Protein AF-A0A8X6VBF6-F1 (afdb_monomer)

Secondary structure (DSSP, 8-state):
--HHHHHHHHHHHHHHS-GGGHHHHHHHHTT-TTEEEETTEEEEEEEETTEEEEEEEPPGGGHHHHHHHHHHSGGGTT-HHHHHHHHHHTTEE-TTHHHHHHHHHHH-HHHHHHS----------PPPPPPSSTTSSEEEEEE---SSPPTTS---EEEEEE---S---SPPPPS--HHHHHHHHHHHHHH---------PPPP----------

Radius of gyration: 39.14 Å; Cα contacts (8 Å, |Δi|>4): 185; chains: 1; bounding box: 89×62×85 Å

Structure (mmCIF, N/CA/C/O backbone):
data_AF-A0A8X6VBF6-F1
#
_entry.id   AF-A0A8X6VBF6-F1
#
loop_
_atom_site.group_PDB
_atom_site.id
_atom_site.type_symbol
_atom_site.label_atom_id
_atom_site.label_alt_id
_atom_site.label_comp_id
_atom_site.label_asym_id
_atom_site.label_entity_id
_atom_site.label_seq_id
_atom_site.pdbx_PDB_ins_code
_atom_site.Cartn_x
_atom_site.Cartn_y
_atom_site.Cartn_z
_atom_site.occupancy
_atom_site.B_iso_or_equiv
_atom_site.auth_seq_id
_atom_site.auth_comp_id
_atom_site.auth_asym_id
_atom_site.auth_atom_id
_atom_site.pdbx_PDB_model_num
ATOM 1 N N . MET A 1 1 ? -24.637 -24.391 3.099 1.00 41.41 1 MET A N 1
ATOM 2 C CA . MET A 1 1 ? -24.749 -23.158 3.903 1.00 41.41 1 MET A CA 1
ATOM 3 C C . MET A 1 1 ? -23.963 -23.360 5.207 1.00 41.41 1 MET A C 1
ATOM 5 O O . MET A 1 1 ? -23.607 -24.497 5.468 1.00 41.41 1 MET A O 1
ATOM 9 N N . ASP A 1 2 ? -23.599 -22.294 5.930 1.00 45.03 2 ASP A N 1
ATOM 10 C CA . ASP A 1 2 ? -23.001 -22.295 7.297 1.00 45.03 2 ASP A CA 1
ATOM 11 C C . ASP A 1 2 ? -21.474 -22.232 7.495 1.00 45.03 2 ASP A C 1
ATOM 13 O O . ASP A 1 2 ? -21.005 -22.258 8.629 1.00 45.03 2 ASP A O 1
ATOM 17 N N . LYS A 1 3 ? -20.661 -22.001 6.455 1.00 43.53 3 LYS A N 1
ATOM 18 C CA . LYS A 1 3 ? -19.240 -21.633 6.684 1.00 43.53 3 LYS A CA 1
ATOM 19 C C . LYS A 1 3 ? -19.040 -20.168 7.100 1.00 43.53 3 LYS A C 1
ATOM 21 O O . LYS A 1 3 ? -18.006 -19.843 7.664 1.00 43.53 3 LYS A O 1
ATOM 26 N N . GLY A 1 4 ? -20.007 -19.289 6.826 1.00 44.34 4 GLY A N 1
ATOM 27 C CA . GLY A 1 4 ? -19.897 -17.852 7.118 1.00 44.34 4 GLY A CA 1
ATOM 28 C C . GLY A 1 4 ? -20.127 -17.485 8.588 1.00 44.34 4 GLY A C 1
ATOM 29 O O . GLY A 1 4 ? -19.503 -16.553 9.079 1.00 44.34 4 GLY A O 1
ATOM 30 N N . ILE A 1 5 ? -20.971 -18.241 9.300 1.00 46.91 5 ILE A N 1
ATOM 31 C CA . ILE A 1 5 ? -21.364 -17.937 10.687 1.00 46.91 5 ILE A CA 1
ATOM 32 C C . ILE A 1 5 ? -20.259 -18.361 11.671 1.00 46.91 5 ILE A C 1
ATOM 34 O O . ILE A 1 5 ? -19.875 -17.575 12.528 1.00 46.91 5 ILE A O 1
ATOM 38 N N . MET A 1 6 ? -19.628 -19.527 11.470 1.00 39.72 6 MET A N 1
ATOM 39 C CA . MET A 1 6 ? -18.527 -19.986 12.339 1.00 39.72 6 MET A CA 1
ATOM 40 C C . MET A 1 6 ? -17.245 -19.139 12.234 1.00 39.72 6 MET A C 1
ATOM 42 O O . MET A 1 6 ? -16.430 -19.128 13.154 1.00 39.72 6 MET A O 1
ATOM 46 N N . VAL A 1 7 ? -17.049 -18.412 11.128 1.00 57.38 7 VAL A N 1
ATOM 47 C CA . VAL A 1 7 ? -15.897 -17.506 10.957 1.00 57.38 7 VAL A CA 1
ATOM 48 C C . VAL A 1 7 ? -16.108 -16.198 11.728 1.00 57.38 7 VAL A C 1
ATOM 50 O O . VAL A 1 7 ? -15.153 -15.659 12.288 1.00 57.38 7 VAL A O 1
ATOM 53 N N . ALA A 1 8 ? -17.349 -15.715 11.810 1.00 60.16 8 ALA A N 1
ATOM 54 C CA . ALA A 1 8 ? -17.699 -14.459 12.470 1.00 60.16 8 ALA A CA 1
ATOM 55 C C . ALA A 1 8 ? -17.458 -14.508 13.992 1.00 60.16 8 ALA A C 1
ATOM 57 O O . ALA A 1 8 ? -16.860 -13.577 14.544 1.00 60.16 8 ALA A O 1
ATOM 58 N N . ASP A 1 9 ? -17.827 -15.619 14.639 1.00 65.12 9 ASP A N 1
ATOM 59 C CA . ASP A 1 9 ? -17.598 -15.833 16.075 1.00 65.12 9 ASP A CA 1
ATOM 60 C C . ASP A 1 9 ? -16.101 -15.967 16.397 1.00 65.12 9 ASP A C 1
ATOM 62 O O . ASP A 1 9 ? -15.617 -15.408 17.382 1.00 65.12 9 ASP A O 1
ATOM 66 N N . SER A 1 10 ? -15.333 -16.621 15.515 1.00 81.56 10 SER A N 1
ATOM 67 C CA . SER A 1 10 ? -13.881 -16.774 15.691 1.00 81.56 10 SER A CA 1
ATOM 68 C C . SER A 1 10 ? -13.131 -15.436 15.662 1.00 81.56 10 SER A C 1
ATOM 70 O O . SER A 1 10 ? -12.227 -15.207 16.466 1.00 81.56 10 SER A O 1
ATOM 72 N N . PHE A 1 11 ? -13.537 -14.512 14.784 1.00 88.19 11 PHE A N 1
ATOM 73 C CA . PHE A 1 11 ? -12.865 -13.222 14.635 1.00 88.19 11 PHE A CA 1
ATOM 74 C C . PHE A 1 11 ? -13.063 -12.319 15.853 1.00 88.19 11 PHE A C 1
ATOM 76 O O . PHE A 1 11 ? -12.132 -11.627 16.267 1.00 88.19 11 PHE A O 1
ATOM 83 N N . ARG A 1 12 ? -14.260 -12.338 16.449 1.00 88.00 12 ARG A N 1
ATOM 84 C CA . ARG A 1 12 ? -14.546 -11.557 17.654 1.00 88.00 12 ARG A CA 1
ATOM 85 C C . ARG A 1 12 ? -13.610 -11.955 18.792 1.00 88.00 12 ARG A C 1
ATOM 87 O O . ARG A 1 12 ? -12.949 -11.092 19.367 1.00 88.00 12 ARG A O 1
ATOM 94 N N . SER A 1 13 ? -13.485 -13.255 19.058 1.00 87.62 13 SER A N 1
ATOM 95 C CA . SER A 1 13 ? -12.564 -13.759 20.080 1.00 87.62 13 SER A CA 1
ATOM 96 C C . SER A 1 13 ? -11.111 -13.384 19.777 1.00 87.62 13 SER A C 1
ATOM 98 O O . SER A 1 13 ? -10.382 -12.963 20.670 1.00 87.62 13 SER A O 1
ATOM 100 N N . GLU A 1 14 ? -10.680 -13.451 18.515 1.00 90.88 14 GLU A N 1
ATOM 101 C CA . GLU A 1 14 ? -9.336 -13.012 18.115 1.00 90.88 14 GLU A CA 1
ATOM 102 C C . GLU A 1 14 ? -9.095 -11.512 18.354 1.00 90.88 14 GLU A C 1
ATOM 104 O O . GLU A 1 14 ? -7.983 -11.108 18.707 1.00 90.88 14 GLU A O 1
ATOM 109 N N . GLN A 1 15 ? -10.124 -10.680 18.171 1.00 91.25 15 GLN A N 1
ATOM 110 C CA . GLN A 1 15 ? -10.065 -9.239 18.403 1.00 91.25 15 GLN A CA 1
ATOM 111 C C . GLN A 1 15 ? -10.019 -8.901 19.901 1.00 91.25 15 GLN A C 1
ATOM 113 O O . GLN A 1 15 ? -9.279 -8.000 20.300 1.00 91.25 15 GLN A O 1
ATOM 118 N N . GLU A 1 16 ? -10.770 -9.628 20.731 1.00 87.38 16 GLU A N 1
ATOM 119 C CA . GLU A 1 16 ? -10.800 -9.470 22.192 1.00 87.38 16 GLU A CA 1
ATOM 120 C C . GLU A 1 16 ? -9.520 -10.001 22.862 1.00 87.38 16 GLU A C 1
ATOM 122 O O . GLU A 1 16 ? -8.980 -9.362 23.765 1.00 87.38 16 GLU A O 1
ATOM 127 N N . CYS A 1 17 ? -8.973 -11.127 22.390 1.00 86.44 17 CYS A N 1
ATOM 128 C CA . CYS A 1 17 ? -7.732 -11.706 22.917 1.00 86.44 17 CYS A CA 1
ATOM 129 C C . CYS A 1 17 ? -6.464 -10.954 22.472 1.00 86.44 17 CYS A C 1
ATOM 131 O O . CYS A 1 17 ? -5.369 -11.228 22.971 1.00 86.44 17 CYS A O 1
ATOM 133 N N . CYS A 1 18 ? -6.568 -10.017 21.526 1.00 89.75 18 CYS A N 1
ATOM 134 C CA . CYS A 1 18 ? -5.414 -9.273 21.042 1.00 89.75 18 CYS A CA 1
ATOM 135 C C . CYS A 1 18 ? -4.961 -8.227 22.074 1.00 89.75 18 CYS A C 1
ATOM 137 O O . CYS A 1 18 ? -5.598 -7.189 22.249 1.00 89.75 18 CYS A O 1
ATOM 139 N N . ALA A 1 19 ? -3.803 -8.458 22.702 1.00 89.12 19 ALA A N 1
ATOM 140 C CA . ALA A 1 19 ? -3.241 -7.554 23.710 1.00 89.12 19 ALA A CA 1
ATOM 141 C C . ALA A 1 19 ? -3.051 -6.107 23.205 1.00 89.12 19 ALA A C 1
ATOM 143 O O . ALA A 1 19 ? -3.279 -5.163 23.958 1.00 89.12 19 ALA A O 1
ATOM 144 N N . GLU A 1 20 ? -2.697 -5.922 21.924 1.00 87.38 20 GLU A N 1
ATOM 145 C CA . GLU A 1 20 ? -2.538 -4.594 21.299 1.00 87.38 20 GLU A CA 1
ATOM 146 C C . GLU A 1 20 ? -3.864 -3.810 21.247 1.00 87.38 20 GLU A C 1
ATOM 148 O O . GLU A 1 20 ? -3.859 -2.582 21.257 1.00 87.38 20 GLU A O 1
ATOM 153 N N . LEU A 1 21 ? -5.010 -4.500 21.226 1.00 90.50 21 LEU A N 1
ATOM 154 C CA . LEU A 1 21 ? -6.332 -3.880 21.118 1.00 90.50 21 LEU A CA 1
ATOM 155 C C . LEU A 1 21 ? -7.007 -3.649 22.474 1.00 90.50 21 LEU A C 1
ATOM 157 O O . LEU A 1 21 ? -8.023 -2.960 22.526 1.00 90.50 21 LEU A O 1
ATOM 161 N N . ALA A 1 22 ? -6.449 -4.154 23.578 1.00 89.75 22 ALA A N 1
ATOM 162 C CA . ALA A 1 22 ? -7.061 -4.048 24.905 1.00 89.75 22 ALA A CA 1
ATOM 163 C C . ALA A 1 22 ? -7.319 -2.589 25.334 1.00 89.75 22 ALA A C 1
ATOM 165 O O . ALA A 1 22 ? -8.355 -2.277 25.921 1.00 89.75 22 ALA A O 1
ATOM 166 N N . LEU A 1 23 ? -6.396 -1.677 25.011 1.00 90.69 23 LEU A N 1
ATOM 167 C CA . LEU A 1 23 ? -6.557 -0.238 25.250 1.00 90.69 23 LEU A CA 1
ATOM 168 C C . LEU A 1 23 ? -7.659 0.361 24.360 1.00 90.69 23 LEU A C 1
ATOM 170 O O . LEU A 1 23 ? -8.474 1.158 24.818 1.00 90.69 23 LEU A O 1
ATOM 174 N N . VAL A 1 24 ? -7.706 -0.059 23.097 1.00 92.12 24 VAL A N 1
ATOM 175 C CA . VAL A 1 24 ? -8.660 0.442 22.101 1.00 92.12 24 VAL A CA 1
ATOM 176 C C . VAL A 1 24 ? -10.091 0.028 22.457 1.00 92.12 24 VAL A C 1
ATOM 178 O O . VAL A 1 24 ? -11.010 0.837 22.355 1.00 92.12 24 VAL A O 1
ATOM 181 N N . TRP A 1 25 ? -10.269 -1.188 22.977 1.00 92.19 25 TRP A N 1
ATOM 182 C CA . TRP A 1 25 ? -11.536 -1.659 23.537 1.00 92.19 25 TRP A CA 1
ATOM 183 C C . TRP A 1 25 ? -12.014 -0.812 24.722 1.00 92.19 25 TRP A C 1
ATOM 185 O O . TRP A 1 25 ? -13.202 -0.507 24.814 1.00 92.19 25 TRP A O 1
ATOM 195 N N . LYS A 1 26 ? -11.109 -0.382 25.614 1.00 91.50 26 LYS A N 1
ATOM 196 C CA . LYS A 1 26 ? -11.464 0.544 26.706 1.00 91.50 26 LYS A CA 1
ATOM 197 C C . LYS A 1 26 ? -11.930 1.892 26.159 1.00 91.50 26 LYS A C 1
ATOM 199 O O . LYS A 1 26 ? -12.965 2.393 26.583 1.00 91.50 26 LYS A O 1
ATOM 204 N N . TYR A 1 27 ? -11.216 2.444 25.178 1.00 91.56 27 TYR A N 1
ATOM 205 C CA . TYR A 1 27 ? -11.593 3.708 24.542 1.00 91.56 27 TYR A CA 1
ATOM 206 C C . TYR A 1 27 ? -12.951 3.648 23.846 1.00 91.56 27 TYR A C 1
ATOM 208 O O . TYR A 1 27 ? -13.738 4.581 23.996 1.00 91.56 27 TYR A O 1
ATOM 216 N N . ALA A 1 28 ? -13.259 2.543 23.164 1.00 92.25 28 ALA A N 1
ATOM 217 C CA . ALA A 1 28 ? -14.569 2.336 22.557 1.00 92.25 28 ALA A CA 1
ATOM 218 C C . ALA A 1 28 ? -15.700 2.321 23.602 1.00 92.25 28 ALA A C 1
ATOM 220 O O . ALA A 1 28 ? -16.721 2.974 23.394 1.00 92.25 28 ALA A O 1
ATOM 221 N N . LYS A 1 29 ? -15.499 1.652 24.749 1.00 90.12 29 LYS A N 1
ATOM 222 C CA . LYS A 1 29 ? -16.484 1.597 25.849 1.00 90.12 29 LYS A CA 1
ATOM 223 C C . LYS A 1 29 ? -16.669 2.934 26.564 1.00 90.12 29 LYS A C 1
ATOM 225 O O . LYS A 1 29 ? -17.778 3.274 26.956 1.00 90.12 29 LYS A O 1
ATOM 230 N N . GLU A 1 30 ? -15.594 3.700 26.724 1.00 90.56 30 GLU A N 1
ATOM 231 C CA . GLU A 1 30 ? -15.627 5.036 27.332 1.00 90.56 30 GLU A CA 1
ATOM 232 C C . GLU A 1 30 ? -16.118 6.131 26.367 1.00 90.56 30 GLU A C 1
ATOM 234 O O . GLU A 1 30 ? -16.232 7.290 26.766 1.00 90.56 30 GLU A O 1
ATOM 239 N N . GLY A 1 31 ? -16.366 5.801 25.093 1.00 86.56 31 GLY A N 1
ATOM 240 C CA . GLY A 1 31 ? -16.735 6.775 24.062 1.00 86.56 31 GLY A CA 1
ATOM 241 C C . GLY A 1 31 ? -15.629 7.790 23.751 1.00 86.56 31 GLY A C 1
ATOM 242 O O . GLY A 1 31 ? -15.913 8.891 23.279 1.00 86.56 31 GLY A O 1
ATOM 243 N N . LYS A 1 32 ? -14.364 7.450 24.032 1.00 83.50 32 LYS A N 1
ATOM 244 C CA . LYS A 1 32 ? -13.209 8.329 23.819 1.00 83.50 32 LYS A CA 1
ATOM 245 C C . LYS A 1 32 ? -12.526 8.039 22.488 1.00 83.50 32 LYS A C 1
ATOM 247 O O . LYS A 1 32 ? -12.256 6.898 22.122 1.00 83.50 32 LYS A O 1
ATOM 252 N N . GLY A 1 33 ? -12.156 9.111 21.794 1.00 85.88 33 GLY A N 1
ATOM 253 C CA . GLY A 1 33 ? -11.467 9.033 20.512 1.00 85.88 33 GLY A CA 1
ATOM 254 C C . GLY A 1 33 ? -12.382 8.575 19.377 1.00 85.88 33 GLY A C 1
ATOM 255 O O . GLY A 1 33 ? -13.596 8.755 19.409 1.00 85.88 33 GLY A O 1
ATOM 256 N N . ASN A 1 34 ? -11.777 7.994 18.345 1.00 92.19 34 ASN A N 1
ATOM 257 C CA . ASN A 1 34 ? -12.484 7.632 17.120 1.00 92.19 34 ASN A CA 1
ATOM 258 C C . ASN A 1 34 ? -12.897 6.153 17.085 1.00 92.19 34 ASN A C 1
ATOM 260 O O . ASN A 1 34 ? -13.156 5.638 16.005 1.00 92.19 34 ASN A O 1
ATOM 264 N N . TYR A 1 35 ? -12.935 5.448 18.214 1.00 93.94 35 TYR A N 1
ATOM 265 C CA . TYR A 1 35 ? -13.253 4.018 18.255 1.00 93.94 35 TYR A CA 1
ATOM 266 C C . TYR A 1 35 ? -14.661 3.779 18.788 1.00 93.94 35 TYR A C 1
ATOM 268 O O . TYR A 1 35 ? -15.150 4.540 19.618 1.00 93.94 35 TYR A O 1
ATOM 276 N N . TYR A 1 36 ? -15.329 2.750 18.280 1.00 94.06 36 TYR A N 1
ATOM 277 C CA . TYR A 1 36 ? -16.681 2.384 18.690 1.00 94.06 36 TYR A CA 1
ATOM 278 C C . TYR A 1 36 ? -16.947 0.903 18.417 1.00 94.06 36 TYR A C 1
ATOM 280 O O . TYR A 1 36 ? -16.292 0.295 17.571 1.00 94.06 36 TYR A O 1
ATOM 288 N N . GLU A 1 37 ? -17.890 0.329 19.156 1.00 93.38 37 GLU A N 1
ATOM 289 C CA . GLU A 1 37 ? -18.315 -1.063 19.012 1.00 93.38 37 GLU A CA 1
ATOM 290 C C . GLU A 1 37 ? -19.606 -1.132 18.186 1.00 93.38 37 GLU A C 1
ATOM 292 O O . GLU A 1 37 ? -20.527 -0.345 18.410 1.00 93.38 37 GLU A O 1
ATOM 297 N N . VAL A 1 38 ? -19.663 -2.057 17.227 1.00 92.19 38 VAL A N 1
ATOM 298 C CA . VAL A 1 38 ? -20.868 -2.387 16.450 1.00 92.19 38 VAL A CA 1
ATOM 299 C C . VAL A 1 38 ? -20.971 -3.901 16.367 1.00 92.19 38 VAL A C 1
ATOM 301 O O . VAL A 1 38 ? -20.014 -4.548 15.950 1.00 92.19 38 VAL A O 1
ATOM 304 N N . ASP A 1 39 ? -22.108 -4.459 16.784 1.00 88.69 39 ASP A N 1
ATOM 305 C CA . ASP A 1 39 ? -22.397 -5.900 16.740 1.00 88.69 39 ASP A CA 1
ATOM 306 C C . ASP A 1 39 ? -21.306 -6.786 17.379 1.00 88.69 39 ASP A C 1
ATOM 308 O O . ASP A 1 39 ? -21.045 -7.902 16.937 1.00 88.69 39 ASP A O 1
ATOM 312 N N . GLY A 1 40 ? -20.643 -6.289 18.431 1.00 88.62 40 GLY A N 1
ATOM 313 C CA . GLY A 1 40 ? -19.555 -7.001 19.111 1.00 88.62 40 GLY A CA 1
ATOM 314 C C . GLY A 1 40 ? -18.187 -6.894 18.431 1.00 88.62 40 GLY A C 1
ATOM 315 O O . GLY A 1 40 ? -17.253 -7.571 18.853 1.00 88.62 40 GLY A O 1
ATOM 316 N N . TYR A 1 41 ? -18.043 -6.051 17.406 1.00 92.00 41 TYR A N 1
ATOM 317 C CA . TYR A 1 41 ? -16.784 -5.797 16.710 1.00 92.00 41 TYR A CA 1
ATOM 318 C C . TYR A 1 41 ? -16.296 -4.369 16.930 1.00 92.00 41 TYR A C 1
ATOM 320 O O . TYR A 1 41 ? -17.068 -3.409 16.950 1.00 92.00 41 TYR A O 1
ATOM 328 N N . LEU A 1 42 ? -14.979 -4.216 17.035 1.00 94.12 42 LEU A N 1
ATOM 329 C CA . LEU A 1 42 ? -14.338 -2.919 17.205 1.00 94.12 42 LEU A CA 1
ATOM 330 C C . LEU A 1 42 ? -14.085 -2.237 15.852 1.00 94.12 42 LEU A C 1
ATOM 332 O O . LEU A 1 42 ? -13.372 -2.759 14.987 1.00 94.12 42 LEU A O 1
ATOM 336 N N . PHE A 1 43 ? -14.615 -1.023 15.712 1.00 94.94 43 PHE A N 1
ATOM 337 C CA . PHE A 1 43 ? -14.463 -0.151 14.553 1.00 94.94 43 PHE A CA 1
ATOM 338 C C . PHE A 1 43 ? -13.742 1.152 14.905 1.00 94.94 43 PHE A C 1
ATOM 340 O O . PHE A 1 43 ? -13.759 1.630 16.041 1.00 94.94 43 PHE A O 1
ATOM 347 N N . ARG A 1 44 ? -13.129 1.760 13.888 1.00 94.62 44 ARG A N 1
ATOM 348 C CA . ARG A 1 44 ? -12.545 3.100 13.913 1.00 94.62 44 ARG A CA 1
ATOM 349 C C . ARG A 1 44 ? -13.269 4.000 12.919 1.00 94.62 44 ARG A C 1
ATOM 351 O O . ARG A 1 44 ? -13.418 3.657 11.752 1.00 94.62 44 ARG A O 1
ATOM 358 N N . ARG A 1 45 ? -13.667 5.182 13.371 1.00 93.81 45 ARG A N 1
ATOM 359 C CA . ARG A 1 45 ? -14.202 6.269 12.555 1.00 93.81 45 ARG A CA 1
ATOM 360 C C . ARG A 1 45 ? -13.033 7.007 11.914 1.00 93.81 45 ARG A C 1
ATOM 362 O O . ARG A 1 45 ? -12.136 7.493 12.605 1.00 93.81 45 ARG A O 1
ATOM 369 N N . ASP A 1 46 ? -13.049 7.106 10.596 1.00 92.88 46 ASP A N 1
ATOM 370 C CA . ASP A 1 46 ? -12.100 7.918 9.841 1.00 92.88 46 ASP A CA 1
ATOM 371 C C . ASP A 1 46 ? -12.854 8.783 8.830 1.00 92.88 46 ASP A C 1
ATOM 373 O O . ASP A 1 46 ? -14.021 8.529 8.526 1.00 92.88 46 ASP A O 1
ATOM 377 N N . LYS A 1 47 ? -12.205 9.830 8.324 1.00 90.56 47 LYS A N 1
ATOM 378 C CA . LYS A 1 47 ? -12.761 10.666 7.256 1.00 90.56 47 LYS A CA 1
ATOM 379 C C . LYS A 1 47 ? -11.894 10.509 6.022 1.00 90.56 47 LYS A C 1
ATOM 381 O O . LYS A 1 47 ? -10.740 10.937 6.017 1.00 90.56 47 LYS A O 1
ATOM 386 N N . ILE A 1 48 ? -12.448 9.900 4.979 1.00 86.12 48 ILE A N 1
ATOM 387 C CA . ILE A 1 48 ? -11.797 9.850 3.671 1.00 86.12 48 ILE A CA 1
ATOM 388 C C . ILE A 1 48 ? -12.513 10.844 2.770 1.00 86.12 48 ILE A C 1
ATOM 390 O O . ILE A 1 48 ? -13.692 10.692 2.465 1.00 86.12 48 ILE A O 1
ATOM 394 N N . LEU A 1 49 ? -11.770 11.873 2.354 1.00 83.38 49 LEU A N 1
ATOM 395 C CA . LEU A 1 49 ? -12.276 13.017 1.596 1.00 83.38 49 LEU A CA 1
ATOM 396 C C . LEU A 1 49 ? -13.353 13.785 2.382 1.00 83.38 49 LEU A C 1
ATOM 398 O O . LEU A 1 49 ? -13.014 14.685 3.147 1.00 83.38 49 LEU A O 1
ATOM 402 N N . VAL A 1 50 ? -14.623 13.417 2.213 1.00 83.94 50 VAL A N 1
ATOM 403 C CA . VAL A 1 50 ? -15.797 14.093 2.795 1.00 83.94 50 VAL A CA 1
ATOM 404 C C . VAL A 1 50 ? -16.691 13.113 3.564 1.00 83.94 50 VAL A C 1
ATOM 406 O O . VAL A 1 50 ? -17.470 13.524 4.421 1.00 83.94 50 VAL A O 1
ATOM 409 N N . GLU A 1 51 ? -16.539 11.811 3.327 1.00 86.75 51 GLU A N 1
ATOM 410 C CA . GLU A 1 51 ? -17.377 10.784 3.932 1.00 86.75 51 GLU A CA 1
ATOM 411 C C . GLU A 1 51 ? -16.744 10.256 5.220 1.00 86.75 51 GLU A C 1
ATOM 413 O O . GLU A 1 51 ? -15.547 9.948 5.291 1.00 86.75 51 GLU A O 1
ATOM 418 N N . SER A 1 52 ? -17.563 10.152 6.266 1.00 88.69 52 SER A N 1
ATOM 419 C CA . SER A 1 52 ? -17.203 9.409 7.466 1.00 88.69 52 SER A CA 1
ATOM 420 C C . SER A 1 52 ? -17.341 7.921 7.183 1.00 88.69 52 SER A C 1
ATOM 422 O O . SER A 1 52 ? -18.446 7.445 6.923 1.00 88.69 52 SER A O 1
ATOM 424 N N . ILE A 1 53 ? -16.236 7.193 7.280 1.00 92.12 53 ILE A N 1
ATOM 425 C CA . ILE A 1 53 ? -16.211 5.748 7.082 1.00 92.12 53 ILE A CA 1
ATOM 426 C C . ILE A 1 53 ? -15.920 5.021 8.395 1.00 92.12 53 ILE A C 1
ATOM 428 O O . ILE A 1 53 ? -15.182 5.512 9.256 1.00 92.12 53 ILE A O 1
ATOM 432 N N . GLY A 1 54 ? -16.506 3.833 8.531 1.00 93.00 54 GLY A N 1
ATOM 433 C CA . GLY A 1 54 ? -16.200 2.885 9.595 1.00 93.00 54 GLY A CA 1
ATOM 434 C C . GLY A 1 54 ? -15.194 1.849 9.112 1.00 93.00 54 GLY A C 1
ATOM 435 O O . GLY A 1 54 ? -15.489 1.076 8.207 1.00 93.00 54 GLY A O 1
ATOM 436 N N . GLN A 1 55 ? -14.012 1.822 9.718 1.00 94.94 55 GLN A N 1
ATOM 437 C CA . GLN A 1 55 ? -12.964 0.844 9.436 1.00 94.94 55 GLN A CA 1
ATOM 438 C C . GLN A 1 55 ? -12.966 -0.237 10.515 1.00 94.94 55 GLN A C 1
ATOM 440 O O . GLN A 1 55 ? -12.819 0.078 11.696 1.00 94.94 55 GLN A O 1
ATOM 445 N N . LEU A 1 56 ? -13.075 -1.507 10.132 1.00 95.12 56 LEU A N 1
ATOM 446 C CA . LEU A 1 56 ? -12.953 -2.621 11.068 1.00 95.12 56 LEU A CA 1
ATOM 447 C C . LEU A 1 56 ? -11.503 -2.740 11.557 1.00 95.12 56 LEU A C 1
ATOM 449 O O . LEU A 1 56 ? -10.562 -2.759 10.756 1.00 95.12 56 LEU A O 1
ATOM 453 N N . VAL A 1 57 ? -11.310 -2.818 12.873 1.00 95.12 57 VAL A N 1
ATOM 454 C CA . VAL A 1 57 ? -9.971 -2.893 13.465 1.00 95.12 57 VAL A CA 1
ATOM 455 C C . VAL A 1 57 ? -9.450 -4.327 13.409 1.00 95.12 57 VAL A C 1
ATOM 457 O O . VAL A 1 57 ? -10.035 -5.232 13.994 1.00 95.12 57 VAL A O 1
ATOM 460 N N . ILE A 1 58 ? -8.330 -4.559 12.728 1.00 95.19 58 ILE A N 1
ATOM 461 C CA . ILE A 1 58 ? -7.830 -5.916 12.477 1.00 95.19 58 ILE A CA 1
ATOM 462 C C . ILE A 1 58 ? -6.794 -6.345 13.534 1.00 95.19 58 ILE A C 1
ATOM 464 O O . ILE A 1 58 ? -5.749 -5.689 13.674 1.00 95.19 58 ILE A O 1
ATOM 468 N N . PRO A 1 59 ? -7.015 -7.471 14.248 1.00 94.44 59 PRO A N 1
ATOM 469 C CA . PRO A 1 59 ? -6.031 -8.034 15.163 1.00 94.44 59 PRO A CA 1
ATOM 470 C C . PRO A 1 59 ? -4.815 -8.571 14.405 1.00 94.44 59 PRO A C 1
ATOM 472 O O . PRO A 1 59 ? -4.882 -8.947 13.233 1.00 94.44 59 PRO A O 1
ATOM 475 N N . LYS A 1 60 ? -3.672 -8.630 15.090 1.00 92.62 60 LYS A N 1
ATOM 476 C CA . LYS A 1 60 ? -2.371 -8.962 14.487 1.00 92.62 60 LYS A CA 1
ATOM 477 C C . LYS A 1 60 ? -2.354 -10.285 13.713 1.00 92.62 60 LYS A C 1
ATOM 479 O O . LYS A 1 60 ? -1.731 -10.350 12.656 1.00 92.62 60 LYS A O 1
ATOM 484 N N . CYS A 1 61 ? -3.067 -11.301 14.199 1.00 91.62 61 CYS A N 1
ATOM 485 C CA . CYS A 1 61 ? -3.180 -12.621 13.570 1.00 91.62 61 CYS A CA 1
ATOM 486 C C . CYS A 1 61 ? -3.798 -12.586 12.160 1.00 91.62 61 CYS A C 1
ATOM 488 O O . CYS A 1 61 ? -3.398 -13.377 11.310 1.00 91.62 61 CYS A O 1
ATOM 490 N N . ARG A 1 62 ? -4.711 -11.646 11.880 1.00 91.56 62 ARG A N 1
ATOM 491 C CA . ARG A 1 62 ? -5.459 -11.561 10.610 1.00 91.56 62 ARG A CA 1
ATOM 492 C C . ARG A 1 62 ? -4.899 -10.545 9.617 1.00 91.56 62 ARG A C 1
ATOM 494 O O . ARG A 1 62 ? -5.291 -10.539 8.452 1.00 91.56 62 ARG A O 1
ATOM 501 N N . ARG A 1 63 ? -3.937 -9.708 10.029 1.00 94.00 63 ARG A N 1
ATOM 502 C CA . ARG A 1 63 ? -3.333 -8.674 9.161 1.00 94.00 63 ARG A CA 1
ATOM 503 C C . ARG A 1 63 ? -2.744 -9.264 7.878 1.00 94.00 63 ARG A C 1
ATOM 505 O O . ARG A 1 63 ? -2.919 -8.697 6.805 1.00 94.00 63 ARG A O 1
ATOM 512 N N . THR A 1 64 ? -2.070 -10.410 7.969 1.00 93.00 64 THR A N 1
ATOM 513 C CA . THR A 1 64 ? -1.441 -11.073 6.813 1.00 93.00 64 THR A CA 1
ATOM 514 C C . THR A 1 64 ? -2.463 -11.590 5.804 1.00 93.00 64 THR A C 1
ATOM 516 O O . THR A 1 64 ? -2.220 -11.507 4.603 1.00 93.00 64 THR A O 1
ATOM 519 N N . GLU A 1 65 ? -3.605 -12.089 6.270 1.00 92.44 65 GLU A N 1
ATOM 520 C CA . GLU A 1 65 ? -4.705 -12.555 5.426 1.00 92.44 65 GLU A CA 1
ATOM 521 C C . GLU A 1 65 ? -5.350 -11.387 4.671 1.00 92.44 65 GLU A C 1
ATOM 523 O O . GLU A 1 65 ? -5.477 -11.440 3.448 1.00 92.44 65 GLU A O 1
ATOM 528 N N . VAL A 1 66 ? -5.636 -10.283 5.371 1.00 92.56 66 VAL A N 1
ATOM 529 C CA . VAL A 1 66 ? -6.162 -9.050 4.761 1.00 92.56 66 VAL A CA 1
ATOM 530 C C . VAL A 1 66 ? -5.189 -8.484 3.723 1.00 92.56 66 VAL A C 1
ATOM 532 O O . VAL A 1 66 ? -5.603 -8.117 2.624 1.00 92.56 66 VAL A O 1
ATOM 535 N N . LEU A 1 67 ? -3.889 -8.449 4.036 1.00 92.56 67 LEU A N 1
ATOM 536 C CA . LEU A 1 67 ? -2.851 -7.996 3.105 1.00 92.56 67 LEU A CA 1
ATOM 537 C C . LEU A 1 67 ? -2.787 -8.869 1.848 1.00 92.56 67 LEU A C 1
ATOM 539 O O . LEU A 1 67 ? -2.740 -8.330 0.743 1.00 92.56 67 LEU A O 1
ATOM 543 N N . LYS A 1 68 ? -2.829 -10.199 2.006 1.00 91.19 68 LYS A N 1
ATOM 544 C CA . LYS A 1 68 ? -2.870 -11.141 0.879 1.00 91.19 68 LYS A CA 1
ATOM 545 C C . LYS A 1 68 ? -4.093 -10.880 0.008 1.00 91.19 68 LYS A C 1
ATOM 547 O O . LYS A 1 68 ? -3.922 -10.593 -1.169 1.00 91.19 68 LYS A O 1
ATOM 552 N N . LEU A 1 69 ? -5.295 -10.870 0.587 1.00 89.75 69 LEU A N 1
ATOM 553 C CA . LEU A 1 69 ? -6.549 -10.636 -0.140 1.00 89.75 69 LEU A CA 1
ATOM 554 C C . LEU A 1 69 ? -6.549 -9.305 -0.902 1.00 89.75 69 LEU A C 1
ATOM 556 O O . LEU A 1 69 ? -6.920 -9.254 -2.076 1.00 89.75 69 LEU A O 1
ATOM 560 N N . ALA A 1 70 ? -6.096 -8.226 -0.259 1.00 88.69 70 ALA A N 1
ATOM 561 C CA . ALA A 1 70 ? -6.039 -6.905 -0.875 1.00 88.69 70 ALA A CA 1
ATOM 562 C C . ALA A 1 70 ? -5.014 -6.816 -2.016 1.00 88.69 70 ALA A C 1
ATOM 564 O O . ALA A 1 70 ? -5.190 -5.999 -2.922 1.00 88.69 70 ALA A O 1
ATOM 565 N N . HIS A 1 71 ? -3.960 -7.631 -1.979 1.00 88.31 71 HIS A N 1
ATOM 566 C CA . HIS A 1 71 ? -2.875 -7.620 -2.953 1.00 88.31 71 HIS A CA 1
ATOM 567 C C . HIS A 1 71 ? -3.094 -8.585 -4.128 1.00 88.31 71 HIS A C 1
ATOM 569 O O . HIS A 1 71 ? -2.807 -8.224 -5.267 1.00 88.31 71 HIS A O 1
ATOM 575 N N . THR A 1 72 ? -3.622 -9.786 -3.869 1.00 82.94 72 THR A N 1
ATOM 576 C CA . THR A 1 72 ? -3.773 -10.868 -4.861 1.00 82.94 72 THR A CA 1
ATOM 577 C C . THR A 1 72 ? -5.143 -10.908 -5.530 1.00 82.94 72 THR A C 1
ATOM 579 O O . THR A 1 72 ? -5.364 -11.733 -6.412 1.00 82.94 72 THR A O 1
ATOM 582 N N . SER A 1 73 ? -6.098 -10.063 -5.122 1.00 78.94 73 SER A N 1
ATOM 583 C CA . SER A 1 73 ? -7.410 -10.016 -5.780 1.00 78.94 73 SER A CA 1
ATOM 584 C C . SER A 1 73 ? -7.239 -9.766 -7.286 1.00 78.94 73 SER A C 1
ATOM 586 O O . SER A 1 73 ? -6.443 -8.905 -7.661 1.00 78.94 73 SER A O 1
ATOM 588 N N . VAL A 1 74 ? -8.073 -10.391 -8.123 1.00 64.12 74 VAL A N 1
ATOM 589 C CA . VAL A 1 74 ? -8.087 -10.216 -9.592 1.00 64.12 74 VAL A CA 1
ATOM 590 C C . VAL A 1 74 ? -8.114 -8.734 -10.003 1.00 64.12 74 VAL A C 1
ATOM 592 O O . VAL A 1 74 ? -7.393 -8.315 -10.901 1.00 64.12 74 VAL A O 1
ATOM 595 N N . PHE A 1 75 ? -8.856 -7.901 -9.269 1.00 63.53 75 PHE A N 1
ATOM 596 C CA . PHE A 1 75 ? -8.952 -6.453 -9.506 1.00 63.53 75 PHE A CA 1
ATOM 597 C C . PHE A 1 75 ? -7.792 -5.619 -8.918 1.00 63.53 75 PHE A C 1
ATOM 599 O O . PHE A 1 75 ? -7.746 -4.409 -9.109 1.00 63.53 75 PHE A O 1
ATOM 606 N N . SER A 1 76 ? -6.876 -6.237 -8.167 1.00 62.81 76 SER A N 1
ATOM 607 C CA . SER A 1 76 ? -5.783 -5.581 -7.421 1.00 62.81 76 SER A CA 1
ATOM 608 C C . SER A 1 76 ? -4.390 -5.881 -7.970 1.00 62.81 76 SER A C 1
ATOM 610 O O . SER A 1 76 ? -3.428 -5.376 -7.392 1.00 62.81 76 SER A O 1
ATOM 612 N N . SER A 1 77 ? -4.296 -6.663 -9.058 1.00 63.75 77 SER A N 1
ATOM 613 C CA . SER A 1 77 ? -3.083 -7.120 -9.760 1.00 63.75 77 SER A CA 1
ATOM 614 C C . SER A 1 77 ? -1.814 -6.352 -9.386 1.00 63.75 77 SER A C 1
ATOM 616 O O . SER A 1 77 ? -1.445 -5.401 -10.075 1.00 63.75 77 SER A O 1
ATOM 618 N N . HIS A 1 78 ? -1.166 -6.739 -8.281 1.00 78.38 78 HIS A N 1
ATOM 619 C CA . HIS A 1 78 ? 0.165 -6.278 -7.884 1.00 78.38 78 HIS A CA 1
ATOM 620 C C . HIS A 1 78 ? 0.413 -4.761 -8.048 1.00 78.38 78 HIS A C 1
ATOM 622 O O . HIS A 1 78 ? 1.537 -4.339 -8.322 1.00 78.38 78 HIS A O 1
ATOM 628 N N . MET A 1 79 ? -0.610 -3.908 -7.858 1.00 76.25 79 MET A N 1
ATOM 629 C CA . MET A 1 79 ? -0.572 -2.487 -8.263 1.00 76.25 79 MET A CA 1
ATOM 630 C C . MET A 1 79 ? 0.280 -1.575 -7.355 1.00 76.25 79 MET A C 1
ATOM 632 O O . MET A 1 79 ? 0.121 -0.348 -7.329 1.00 76.25 79 MET A O 1
ATOM 636 N N . GLY A 1 80 ? 1.193 -2.169 -6.592 1.00 83.62 80 GLY A N 1
ATOM 637 C CA . GLY A 1 80 ? 2.097 -1.493 -5.682 1.00 83.62 80 GLY A CA 1
ATOM 638 C C . GLY A 1 80 ? 1.454 -1.061 -4.356 1.00 83.62 80 GLY A C 1
ATOM 639 O O . GLY A 1 80 ? 0.251 -1.220 -4.118 1.00 83.62 80 GLY A O 1
ATOM 640 N N . PRO A 1 81 ? 2.265 -0.480 -3.456 1.00 89.19 81 PRO A N 1
ATOM 641 C CA . PRO A 1 81 ? 1.864 -0.233 -2.074 1.00 89.19 81 PRO A CA 1
ATOM 642 C C . PRO A 1 81 ? 0.808 0.865 -1.931 1.00 89.19 81 PRO A C 1
ATOM 644 O O . PRO A 1 81 ? -0.020 0.794 -1.031 1.00 89.19 81 PRO A O 1
ATOM 647 N N . LYS A 1 82 ? 0.800 1.876 -2.813 1.00 89.81 82 LYS A N 1
ATOM 648 C CA . LYS A 1 82 ? -0.146 3.000 -2.715 1.00 89.81 82 LYS A CA 1
ATOM 649 C C . LYS A 1 82 ? -1.589 2.546 -2.950 1.00 89.81 82 LYS A C 1
ATOM 651 O O . LYS A 1 82 ? -2.440 2.801 -2.106 1.00 89.81 82 LYS A O 1
ATOM 656 N N . LYS A 1 83 ? -1.842 1.825 -4.047 1.00 88.81 83 LYS A N 1
ATOM 657 C CA . LYS A 1 83 ? -3.189 1.334 -4.374 1.00 88.81 83 LYS A CA 1
ATOM 658 C C . LYS A 1 83 ? -3.668 0.276 -3.380 1.00 88.81 83 LYS A C 1
ATOM 660 O O . LYS A 1 83 ? -4.818 0.309 -2.956 1.00 88.81 83 LYS A O 1
ATOM 665 N N . THR A 1 84 ? -2.765 -0.611 -2.951 1.00 90.69 84 THR A N 1
ATOM 666 C CA . THR A 1 84 ? -3.070 -1.614 -1.917 1.00 90.69 84 THR A CA 1
ATOM 667 C C . THR A 1 84 ? -3.488 -0.936 -0.606 1.00 90.69 84 THR A C 1
ATOM 669 O O . THR A 1 84 ? -4.479 -1.324 0.006 1.00 90.69 84 THR A O 1
ATOM 672 N N . LEU A 1 85 ? -2.782 0.127 -0.202 1.00 92.56 85 LEU A N 1
ATOM 673 C CA . LEU A 1 85 ? -3.112 0.901 0.995 1.00 92.56 85 LEU A CA 1
ATOM 674 C C . LEU A 1 85 ? -4.468 1.601 0.882 1.00 92.56 85 LEU A C 1
ATOM 676 O O . LEU A 1 85 ? -5.249 1.547 1.826 1.00 92.56 85 LEU A O 1
ATOM 680 N N . GLU A 1 86 ? -4.730 2.277 -0.238 1.00 89.88 86 GLU A N 1
ATOM 681 C CA . GLU A 1 86 ? -6.004 2.967 -0.475 1.00 89.88 86 GLU A CA 1
ATOM 682 C C . GLU A 1 86 ? -7.175 1.995 -0.350 1.00 89.88 86 GLU A C 1
ATOM 684 O O . GLU A 1 86 ? -8.133 2.298 0.348 1.00 89.88 86 GLU A O 1
ATOM 689 N N . ARG A 1 87 ? -7.051 0.788 -0.909 1.00 88.62 87 ARG A N 1
ATOM 690 C CA . ARG A 1 87 ? -8.098 -0.233 -0.829 1.00 88.62 87 ARG A CA 1
ATOM 691 C C . ARG A 1 87 ? -8.373 -0.704 0.596 1.00 88.62 87 ARG A C 1
ATOM 693 O O . ARG A 1 87 ? -9.527 -0.768 1.001 1.00 88.62 87 ARG A O 1
ATOM 700 N N . ILE A 1 88 ? -7.323 -1.016 1.358 1.00 92.25 88 ILE A N 1
ATOM 701 C CA . ILE A 1 88 ? -7.476 -1.500 2.737 1.00 92.25 88 ILE A CA 1
ATOM 702 C C . ILE A 1 88 ? -8.098 -0.410 3.614 1.00 92.25 88 ILE A C 1
ATOM 704 O O . ILE A 1 88 ? -8.985 -0.702 4.409 1.00 92.25 88 ILE A O 1
ATOM 708 N N . LYS A 1 89 ? -7.693 0.850 3.422 1.00 91.62 89 LYS A N 1
ATOM 709 C CA . LYS A 1 89 ? -8.172 1.987 4.216 1.00 91.62 89 LYS A CA 1
ATOM 710 C C . LYS A 1 89 ? -9.678 2.237 4.130 1.00 91.62 89 LYS A C 1
ATOM 712 O O . LYS A 1 89 ? -10.202 2.869 5.035 1.00 91.62 89 LYS A O 1
ATOM 717 N N . TYR A 1 90 ? -10.383 1.785 3.096 1.00 90.06 90 TYR A N 1
ATOM 718 C CA . TYR A 1 90 ? -11.837 1.979 3.044 1.00 90.06 90 TYR A CA 1
ATOM 719 C C . TYR A 1 90 ? -12.607 1.055 3.994 1.00 90.06 90 TYR A C 1
ATOM 721 O O . TYR A 1 90 ? -13.711 1.404 4.395 1.00 90.06 90 TYR A O 1
ATOM 729 N N . SER A 1 91 ? -12.039 -0.093 4.374 1.00 91.56 91 SER A N 1
ATOM 730 C CA . SER A 1 91 ? -12.763 -1.120 5.141 1.00 91.56 91 SER A CA 1
ATOM 731 C C . SER A 1 91 ? -12.062 -1.543 6.427 1.00 91.56 91 SER A C 1
ATOM 733 O O . SER A 1 91 ? -12.726 -1.987 7.357 1.00 91.56 91 SER A O 1
ATOM 735 N N . PHE A 1 92 ? -10.737 -1.405 6.511 1.00 94.81 92 PHE A N 1
ATOM 736 C CA . PHE A 1 92 ? -9.932 -1.974 7.589 1.00 94.81 92 PHE A CA 1
ATOM 737 C C . PHE A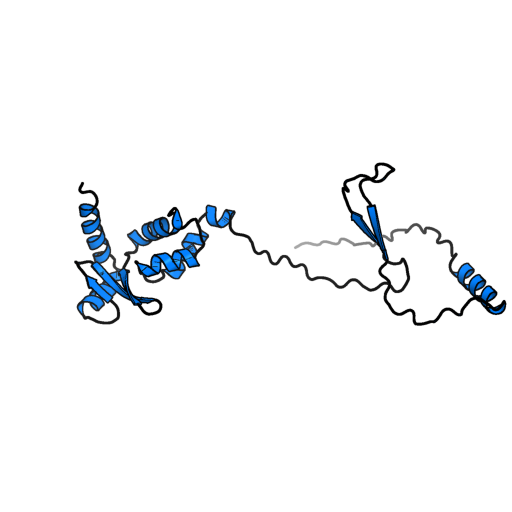 1 92 ? -8.903 -0.989 8.140 1.00 94.81 92 PHE A C 1
ATOM 739 O O . PHE A 1 92 ? -8.371 -0.134 7.428 1.00 94.81 92 PHE A O 1
ATOM 746 N N . PHE A 1 93 ? -8.566 -1.163 9.416 1.00 95.06 93 PHE A N 1
ATOM 747 C CA . PHE A 1 93 ? -7.561 -0.365 10.104 1.00 95.06 93 PHE A CA 1
ATOM 748 C C . PHE A 1 93 ? -6.736 -1.191 11.090 1.00 95.06 93 PHE A C 1
ATOM 750 O O . PHE A 1 93 ? -7.243 -2.091 11.753 1.00 95.06 93 PHE A O 1
ATOM 757 N N . TRP A 1 94 ? -5.459 -0.845 11.221 1.00 94.94 94 TRP A N 1
ATOM 758 C CA . TRP A 1 94 ? -4.619 -1.202 12.359 1.00 94.94 94 TRP A CA 1
ATOM 759 C C . TRP A 1 94 ? -3.441 -0.230 12.450 1.00 94.94 94 TRP A C 1
ATOM 761 O O . TRP A 1 94 ? -3.090 0.456 11.479 1.00 94.94 94 TRP A O 1
ATOM 771 N N . GLU A 1 95 ? -2.808 -0.177 13.616 1.00 92.75 95 GLU A N 1
ATOM 772 C CA . GLU A 1 95 ? -1.608 0.630 13.814 1.00 92.75 95 GLU A CA 1
ATOM 773 C C . GLU A 1 95 ? -0.455 0.109 12.953 1.00 92.75 95 GLU A C 1
ATOM 775 O O . GLU A 1 95 ? -0.154 -1.081 12.937 1.00 92.75 95 GLU A O 1
ATOM 780 N N . GLY A 1 96 ? 0.191 1.002 12.201 1.00 93.44 96 GLY A N 1
ATOM 781 C CA . GLY A 1 96 ? 1.276 0.613 11.299 1.00 93.44 96 GLY A CA 1
ATOM 782 C C . GLY A 1 96 ? 0.831 0.077 9.932 1.00 93.44 96 GLY A C 1
ATOM 783 O O . GLY A 1 96 ? 1.698 -0.296 9.144 1.00 93.44 96 GLY A O 1
ATOM 784 N N . LEU A 1 97 ? -0.465 0.139 9.582 1.00 94.12 97 LEU A N 1
ATOM 785 C CA . LEU A 1 97 ? -1.013 -0.298 8.283 1.00 94.12 97 LEU A CA 1
ATOM 786 C C . LEU A 1 97 ? -0.139 0.092 7.077 1.00 94.12 97 LEU A C 1
ATOM 788 O O . LEU A 1 97 ? 0.193 -0.739 6.236 1.00 94.12 97 LEU A O 1
ATOM 792 N N . ARG A 1 98 ? 0.287 1.358 6.989 1.00 94.19 98 ARG A N 1
ATOM 793 C CA . ARG A 1 98 ? 1.124 1.837 5.873 1.00 94.19 98 ARG A CA 1
ATOM 794 C C . ARG A 1 98 ? 2.488 1.144 5.808 1.00 94.19 98 ARG A C 1
ATOM 796 O O . ARG A 1 98 ? 2.977 0.884 4.709 1.00 94.19 98 ARG A O 1
ATOM 803 N N . ALA A 1 99 ? 3.112 0.896 6.957 1.00 95.56 99 ALA A N 1
ATOM 804 C CA . ALA A 1 99 ? 4.409 0.237 7.031 1.00 95.56 99 ALA A CA 1
ATOM 805 C C . ALA A 1 99 ? 4.284 -1.245 6.656 1.00 95.56 99 ALA A C 1
ATOM 807 O O . ALA A 1 99 ? 5.088 -1.737 5.867 1.00 95.56 99 ALA A O 1
ATOM 808 N N . ASP A 1 100 ? 3.242 -1.917 7.144 1.00 94.94 100 ASP A N 1
ATOM 809 C CA . ASP A 1 100 ? 2.981 -3.325 6.841 1.00 94.94 100 ASP A CA 1
ATOM 810 C C . ASP A 1 100 ? 2.658 -3.540 5.360 1.00 94.94 100 ASP A C 1
ATOM 812 O O . ASP A 1 100 ? 3.237 -4.423 4.731 1.00 94.94 100 ASP A O 1
ATOM 816 N N . VAL A 1 101 ? 1.823 -2.682 4.759 1.00 94.31 101 VAL A N 1
ATOM 817 C CA . VAL A 1 101 ? 1.535 -2.726 3.313 1.00 94.31 101 VAL A CA 1
ATOM 818 C C . VAL A 1 101 ? 2.808 -2.555 2.489 1.00 94.31 101 VAL A C 1
ATOM 820 O O . VAL A 1 101 ? 3.013 -3.275 1.511 1.00 94.31 101 VAL A O 1
ATOM 823 N N . LYS A 1 102 ? 3.677 -1.612 2.876 1.00 93.50 102 LYS A N 1
ATOM 824 C CA . LYS A 1 102 ? 4.953 -1.388 2.188 1.00 93.50 102 LYS A CA 1
ATOM 825 C C . LYS A 1 102 ? 5.833 -2.638 2.259 1.00 93.50 102 LYS A C 1
ATOM 827 O O . LYS A 1 102 ? 6.240 -3.127 1.209 1.00 93.50 102 LYS A O 1
ATOM 832 N N . LYS A 1 103 ? 6.054 -3.176 3.464 1.00 94.38 103 LYS A N 1
ATOM 833 C CA . LYS A 1 103 ? 6.857 -4.391 3.685 1.00 94.38 103 LYS A CA 1
ATOM 834 C C . LYS A 1 103 ? 6.309 -5.589 2.907 1.00 94.38 103 LYS A C 1
ATOM 836 O O . LYS A 1 103 ? 7.077 -6.330 2.308 1.00 94.38 103 LYS A O 1
ATOM 841 N N . PHE A 1 104 ? 4.987 -5.751 2.872 1.00 93.44 104 PHE A N 1
ATOM 842 C CA . PHE A 1 104 ? 4.331 -6.838 2.147 1.00 93.44 104 PHE A CA 1
ATOM 843 C C . PHE A 1 104 ? 4.500 -6.722 0.624 1.00 93.44 104 PHE A C 1
ATOM 845 O O . PHE A 1 104 ? 4.789 -7.701 -0.055 1.00 93.44 104 PHE A O 1
ATOM 852 N N . CYS A 1 105 ? 4.364 -5.517 0.065 1.00 90.12 105 CYS A N 1
ATOM 853 C CA . CYS A 1 105 ? 4.604 -5.309 -1.366 1.00 90.12 105 CYS A CA 1
ATOM 854 C C . CYS A 1 105 ? 6.089 -5.485 -1.732 1.00 90.12 105 CYS A C 1
ATOM 856 O O . CYS A 1 105 ? 6.405 -5.920 -2.837 1.00 90.12 105 CYS A O 1
ATOM 858 N N . GLU A 1 106 ? 7.002 -5.147 -0.817 1.00 90.19 106 GLU A N 1
ATOM 859 C CA . GLU A 1 106 ? 8.446 -5.355 -0.983 1.00 90.19 106 GLU A CA 1
ATOM 860 C C . GLU A 1 106 ? 8.832 -6.841 -0.944 1.00 90.19 106 GLU A C 1
ATOM 862 O O . GLU A 1 106 ? 9.720 -7.247 -1.689 1.00 90.19 106 GLU A O 1
ATOM 867 N N . SER A 1 107 ? 8.135 -7.671 -0.161 1.00 91.62 107 SER A N 1
ATOM 868 C CA . SER A 1 107 ? 8.372 -9.120 -0.119 1.00 91.62 107 SER A CA 1
ATOM 869 C C . SER A 1 107 ? 7.723 -9.901 -1.270 1.00 91.62 107 SER A C 1
ATOM 871 O O . SER A 1 107 ? 8.044 -11.073 -1.475 1.00 91.62 107 SER A O 1
ATOM 873 N N . CYS A 1 108 ? 6.822 -9.288 -2.043 1.00 89.94 108 CYS A N 1
ATOM 874 C CA . CYS A 1 108 ? 6.151 -9.957 -3.153 1.00 89.94 108 CYS A CA 1
ATOM 875 C C . CYS A 1 108 ? 7.080 -10.145 -4.367 1.00 89.94 108 CYS A C 1
ATOM 877 O O . CYS A 1 108 ? 7.458 -9.177 -5.030 1.00 89.94 108 CYS A O 1
ATOM 879 N N . LYS A 1 109 ? 7.378 -11.406 -4.710 1.00 88.31 109 LYS A N 1
ATOM 880 C CA . LYS A 1 109 ? 8.247 -11.778 -5.840 1.00 88.31 109 LYS A CA 1
ATOM 881 C C . LYS A 1 109 ? 7.739 -11.252 -7.186 1.00 88.31 109 LYS A C 1
ATOM 883 O O . LYS A 1 109 ? 8.523 -10.702 -7.950 1.00 88.31 109 LYS A O 1
ATOM 888 N N . GLU A 1 110 ? 6.445 -11.380 -7.467 1.00 86.38 110 GLU A N 1
ATOM 889 C CA . GLU A 1 110 ? 5.849 -10.932 -8.737 1.00 86.38 110 GLU A CA 1
ATOM 890 C C . GLU A 1 110 ? 5.939 -9.414 -8.910 1.00 86.38 110 GLU A C 1
ATOM 892 O O . GLU A 1 110 ? 6.344 -8.930 -9.969 1.00 86.38 110 GLU A O 1
ATOM 897 N N . CYS A 1 111 ? 5.661 -8.656 -7.842 1.00 86.44 111 CYS A N 1
ATOM 898 C CA . CYS A 1 111 ? 5.904 -7.216 -7.825 1.00 86.44 111 CYS A CA 1
ATOM 899 C C . CYS A 1 111 ? 7.375 -6.880 -8.067 1.00 86.44 111 CYS A C 1
ATOM 901 O O . CYS A 1 111 ? 7.656 -5.953 -8.817 1.00 86.44 111 CYS A O 1
ATOM 903 N N . GLN A 1 112 ? 8.317 -7.591 -7.437 1.00 87.06 112 GLN A N 1
ATOM 904 C CA . GLN A 1 112 ? 9.741 -7.293 -7.620 1.00 87.06 112 GLN A CA 1
ATOM 905 C C . GLN A 1 112 ? 10.221 -7.591 -9.046 1.00 87.06 112 GLN A C 1
ATOM 907 O O . GLN A 1 112 ? 11.016 -6.821 -9.574 1.00 87.06 112 GLN A O 1
ATOM 912 N N . LEU A 1 113 ? 9.714 -8.651 -9.684 1.00 85.56 113 LEU A N 1
ATOM 913 C CA . LEU A 1 113 ? 10.068 -9.011 -11.063 1.00 85.56 113 LEU A CA 1
ATOM 914 C C . LEU A 1 113 ? 9.507 -8.030 -12.103 1.00 85.56 113 LEU A C 1
ATOM 916 O O . LEU A 1 113 ? 10.155 -7.762 -13.108 1.00 85.56 113 LEU A O 1
ATOM 920 N N . THR A 1 114 ? 8.308 -7.495 -11.874 1.00 82.25 114 THR A N 1
ATOM 921 C CA . THR A 1 114 ? 7.632 -6.585 -12.819 1.00 82.25 114 THR A CA 1
ATOM 922 C C . THR A 1 114 ? 7.967 -5.115 -12.591 1.00 82.25 114 THR A C 1
ATOM 924 O O . THR A 1 114 ? 7.749 -4.274 -13.465 1.00 82.25 114 THR A O 1
ATOM 927 N N . ARG A 1 115 ? 8.483 -4.768 -11.408 1.00 79.88 115 ARG A N 1
ATOM 928 C CA . ARG A 1 115 ? 8.794 -3.387 -11.053 1.00 79.88 115 ARG A CA 1
ATOM 929 C C . ARG A 1 115 ? 9.858 -2.833 -11.994 1.00 79.88 115 ARG A C 1
ATOM 931 O O . ARG A 1 115 ? 11.005 -3.265 -11.976 1.00 79.88 115 ARG A O 1
ATOM 938 N N . SER A 1 116 ? 9.507 -1.773 -12.724 1.00 75.38 116 SER A N 1
ATOM 939 C CA . SER A 1 116 ? 10.487 -0.990 -13.475 1.00 75.38 116 SER A CA 1
ATOM 940 C C . SER A 1 116 ? 11.524 -0.426 -12.499 1.00 75.38 116 SER A C 1
ATOM 942 O O . SER A 1 116 ? 11.207 0.453 -11.682 1.00 75.38 116 SER A O 1
ATOM 944 N N . VAL A 1 117 ? 12.758 -0.916 -12.561 1.00 74.44 117 VAL A N 1
ATOM 945 C CA . VAL A 1 117 ? 13.856 -0.304 -11.820 1.00 74.44 117 VAL A CA 1
ATOM 946 C C . VAL A 1 117 ? 14.156 1.021 -12.512 1.00 74.44 117 VAL A C 1
ATOM 948 O O . VAL A 1 117 ? 14.686 1.059 -13.617 1.00 74.44 117 VAL A O 1
ATOM 951 N N . ARG A 1 118 ? 13.783 2.13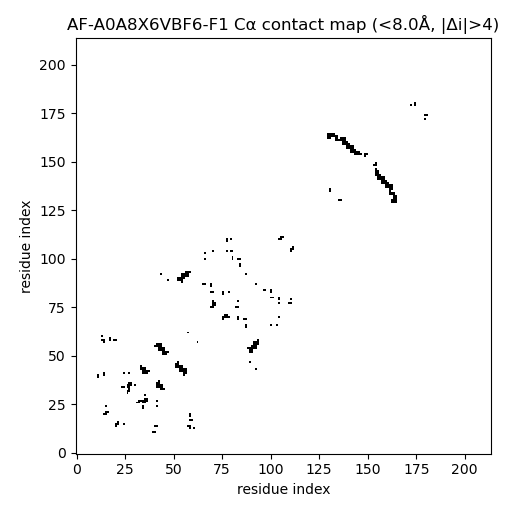9 -11.879 1.00 67.94 118 ARG A N 1
ATOM 952 C CA . ARG A 1 118 ? 14.228 3.471 -12.309 1.00 67.94 118 ARG A CA 1
ATOM 953 C C . ARG A 1 118 ? 15.688 3.629 -11.902 1.00 67.94 118 ARG A C 1
ATOM 955 O O . ARG A 1 118 ? 15.986 4.348 -10.949 1.00 67.94 118 ARG A O 1
ATOM 962 N N . ILE A 1 119 ? 16.581 2.907 -12.571 1.00 69.12 119 ILE A N 1
ATOM 963 C CA . ILE A 1 119 ? 18.011 3.129 -12.410 1.00 69.12 119 ILE A CA 1
ATOM 964 C C . ILE A 1 119 ? 18.264 4.525 -12.974 1.00 69.12 119 ILE A C 1
ATOM 966 O O . ILE A 1 119 ? 18.049 4.784 -14.156 1.00 69.12 119 ILE A O 1
ATOM 970 N N . LYS A 1 120 ? 18.667 5.459 -12.112 1.00 65.38 120 LYS A N 1
ATOM 971 C CA . LYS A 1 120 ? 19.258 6.723 -12.555 1.00 65.38 120 LYS A CA 1
ATOM 972 C C . LYS A 1 120 ? 20.703 6.447 -12.961 1.00 65.38 120 LYS A C 1
ATOM 974 O O . LYS A 1 120 ? 21.608 7.063 -12.413 1.00 65.38 120 LYS A O 1
ATOM 979 N N . ASP A 1 121 ? 20.917 5.526 -13.895 1.00 63.69 121 ASP A N 1
ATOM 980 C CA . ASP A 1 121 ? 22.225 5.365 -14.524 1.00 63.69 121 ASP A CA 1
ATOM 981 C C . ASP A 1 121 ? 22.376 6.464 -15.573 1.00 63.69 121 ASP A C 1
ATOM 983 O O . ASP A 1 121 ? 22.379 6.258 -16.781 1.00 63.69 121 ASP A O 1
ATOM 987 N N . ARG A 1 122 ? 22.322 7.702 -15.088 1.00 63.81 122 ARG A N 1
ATOM 988 C CA . ARG A 1 122 ? 22.749 8.847 -15.861 1.00 63.81 122 ARG A CA 1
ATOM 989 C C . ARG A 1 122 ? 24.207 8.998 -15.494 1.00 63.81 122 ARG A C 1
ATOM 991 O O . ARG A 1 122 ? 24.521 9.700 -14.533 1.00 63.81 122 ARG A O 1
ATOM 998 N N . SER A 1 123 ? 25.079 8.314 -16.231 1.00 73.25 123 SER A N 1
ATOM 999 C CA . SER A 1 123 ? 26.475 8.727 -16.293 1.00 73.25 123 SER A CA 1
ATOM 1000 C C . SER A 1 123 ? 26.489 10.236 -16.535 1.00 73.25 123 SER A C 1
ATOM 1002 O O . SER A 1 123 ? 25.741 10.731 -17.387 1.00 73.25 123 SER A O 1
ATOM 1004 N N . LEU A 1 124 ? 27.271 10.980 -15.752 1.00 78.50 124 LEU A N 1
ATOM 1005 C CA . LEU A 1 124 ? 27.420 12.413 -15.981 1.00 78.50 124 LEU A CA 1
ATOM 1006 C C . LEU A 1 124 ? 27.857 12.606 -17.437 1.00 78.50 124 LEU A C 1
ATOM 1008 O O . LEU A 1 124 ? 28.820 11.983 -17.877 1.00 78.50 124 LEU A O 1
ATOM 1012 N N . ILE A 1 125 ? 27.109 13.410 -18.195 1.00 81.06 125 ILE A N 1
ATOM 1013 C CA . ILE A 1 125 ? 27.463 13.721 -19.580 1.00 81.06 125 ILE A CA 1
ATOM 1014 C C . ILE A 1 125 ? 28.740 14.559 -19.512 1.00 81.06 125 ILE A C 1
ATOM 1016 O O . ILE A 1 125 ? 28.687 15.738 -19.160 1.00 81.06 125 ILE A O 1
ATOM 1020 N N . THR A 1 126 ? 29.887 13.944 -19.792 1.00 80.62 126 THR A N 1
ATOM 1021 C CA . THR A 1 126 ? 31.163 14.655 -19.863 1.00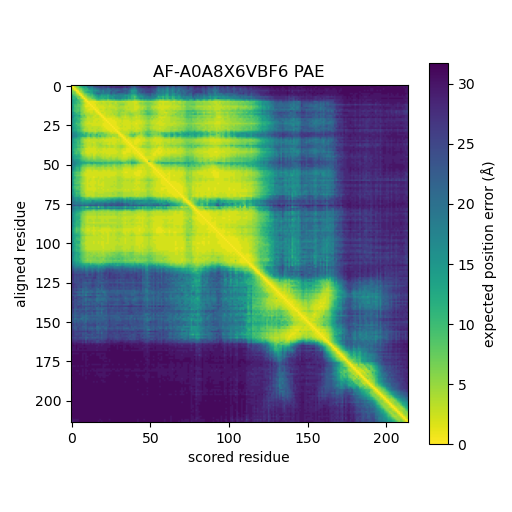 80.62 126 THR A CA 1
ATOM 1022 C C . THR A 1 126 ? 31.167 15.511 -21.129 1.00 80.62 126 THR A C 1
ATOM 1024 O O . THR A 1 126 ? 30.997 14.963 -22.221 1.00 80.62 126 THR A O 1
ATOM 1027 N N . PRO A 1 127 ? 31.343 16.841 -21.031 1.00 79.56 127 PRO A N 1
ATOM 1028 C CA . PRO A 1 127 ? 31.477 17.670 -22.218 1.00 79.56 127 PRO A CA 1
ATOM 1029 C C . PRO A 1 127 ? 32.747 17.263 -22.971 1.00 79.56 127 PRO A C 1
ATOM 1031 O O . PRO A 1 127 ? 33.834 17.234 -22.395 1.00 79.56 127 PRO A O 1
ATOM 1034 N N . MET A 1 128 ? 32.615 16.941 -24.257 1.00 77.69 128 MET A N 1
ATOM 1035 C CA . MET A 1 128 ? 33.778 16.699 -25.109 1.00 77.69 128 MET A CA 1
ATOM 1036 C C . MET A 1 128 ? 34.471 18.026 -25.426 1.00 77.69 128 MET A C 1
ATOM 1038 O O . MET A 1 128 ? 33.806 19.037 -25.674 1.00 77.69 128 MET A O 1
ATOM 1042 N N . ALA A 1 129 ? 35.807 18.022 -25.419 1.00 80.56 129 ALA A N 1
ATOM 1043 C CA . ALA A 1 129 ? 36.586 19.169 -25.861 1.00 80.56 129 ALA A CA 1
ATOM 1044 C C . ALA A 1 129 ? 36.259 19.478 -27.328 1.00 80.56 129 ALA A C 1
ATOM 1046 O O . ALA A 1 129 ? 36.101 18.579 -28.155 1.00 80.56 129 ALA A O 1
ATOM 1047 N N . ARG A 1 130 ? 36.118 20.765 -27.641 1.00 78.81 130 ARG A N 1
ATOM 1048 C CA . ARG A 1 130 ? 35.848 21.224 -29.001 1.00 78.81 130 ARG A CA 1
ATOM 1049 C C . ARG A 1 130 ? 37.159 21.174 -29.797 1.00 78.81 130 ARG A C 1
ATOM 1051 O O . ARG A 1 130 ? 38.102 21.826 -29.355 1.00 78.81 130 ARG A O 1
ATOM 1058 N N . PRO A 1 131 ? 37.212 20.472 -30.940 1.00 82.12 131 PRO A N 1
ATOM 1059 C CA . PRO A 1 131 ? 38.396 20.488 -31.795 1.00 82.12 131 PRO A CA 1
ATOM 1060 C C . PRO A 1 131 ? 38.644 21.887 -32.368 1.00 82.12 131 PRO A C 1
ATOM 1062 O O . PRO A 1 131 ? 37.695 22.634 -32.646 1.00 82.12 131 PRO A O 1
ATOM 1065 N N . GLU A 1 132 ? 39.918 22.230 -32.542 1.00 82.12 132 GLU A N 1
ATOM 1066 C CA . GLU A 1 132 ? 40.368 23.524 -33.067 1.00 82.12 132 GLU A CA 1
ATOM 1067 C C . GLU A 1 132 ? 40.495 23.501 -34.591 1.00 82.12 132 GLU A C 1
ATOM 1069 O O . GLU A 1 132 ? 40.309 24.529 -35.248 1.00 82.12 132 GLU A O 1
ATOM 1074 N N . LEU A 1 133 ? 40.774 22.325 -35.161 1.00 80.50 133 LEU A N 1
ATOM 1075 C CA . LEU A 1 133 ? 40.992 22.153 -36.591 1.00 80.50 133 LEU A CA 1
ATOM 1076 C C . LEU A 1 133 ? 39.877 21.325 -37.2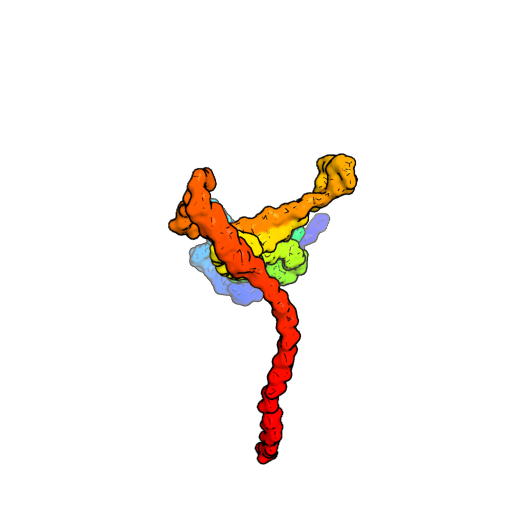46 1.00 80.50 133 LEU A C 1
ATOM 1078 O O . LEU A 1 133 ? 39.327 20.401 -36.636 1.00 80.50 133 LEU A O 1
ATOM 1082 N N . PRO A 1 134 ? 39.542 21.608 -38.520 1.00 80.88 134 PRO A N 1
ATOM 1083 C CA . PRO A 1 134 ? 38.712 20.709 -39.311 1.00 80.88 134 PRO A CA 1
ATOM 1084 C C . PRO A 1 134 ? 39.303 19.293 -39.336 1.00 80.88 134 PRO A C 1
ATOM 1086 O O . PRO A 1 134 ? 40.518 19.132 -39.425 1.00 80.88 134 PRO A O 1
ATOM 1089 N N . PHE A 1 135 ? 38.437 18.276 -39.299 1.00 81.12 135 PHE A N 1
ATOM 1090 C CA . PHE A 1 135 ? 38.800 16.850 -39.363 1.00 81.12 135 PHE A CA 1
ATOM 1091 C C . PHE A 1 135 ? 39.627 16.297 -38.189 1.00 81.12 135 PHE A C 1
ATOM 1093 O O . PHE A 1 135 ? 40.051 15.146 -38.245 1.00 81.12 135 PHE A O 1
ATOM 1100 N N . GLU A 1 136 ? 39.819 17.057 -37.110 1.00 82.88 136 GLU A N 1
ATOM 1101 C CA . GLU A 1 136 ? 40.503 16.574 -35.901 1.00 82.88 136 GLU A CA 1
ATOM 1102 C C . GLU A 1 136 ? 39.683 15.503 -35.164 1.00 82.88 136 GLU A C 1
ATOM 1104 O O . GLU A 1 136 ? 40.228 14.520 -34.665 1.00 82.88 136 GLU A O 1
ATOM 1109 N N . VAL A 1 137 ? 38.357 15.664 -35.148 1.00 84.00 137 VAL A N 1
ATOM 1110 C CA . VAL A 1 137 ? 37.41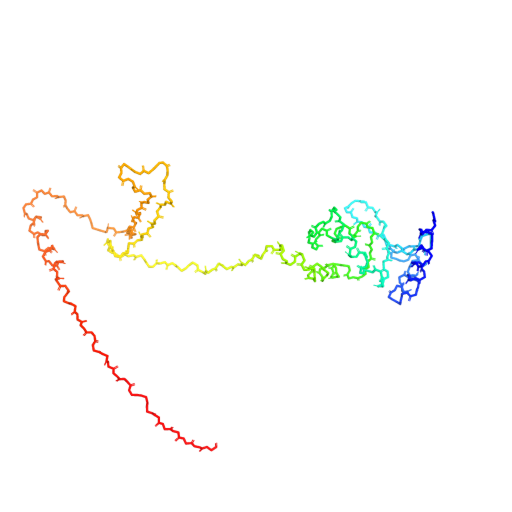5 14.678 -34.611 1.00 84.00 137 VAL A CA 1
ATOM 1111 C C . VAL A 1 137 ? 36.328 14.411 -35.646 1.00 84.00 137 VAL A C 1
ATOM 1113 O O . VAL A 1 137 ? 35.575 15.313 -36.026 1.00 84.00 137 VAL A O 1
ATOM 1116 N N . VAL A 1 138 ? 36.234 13.154 -36.082 1.00 86.94 138 VAL A N 1
ATOM 1117 C CA . VAL A 1 138 ? 35.193 12.661 -36.989 1.00 86.94 138 VAL A CA 1
ATOM 1118 C C . VAL A 1 138 ? 34.361 11.627 -36.247 1.00 86.94 138 VAL A C 1
ATOM 1120 O O . VAL A 1 138 ? 34.872 10.594 -35.822 1.00 86.94 138 VAL A O 1
ATOM 1123 N N . ASN A 1 139 ? 33.070 11.908 -36.105 1.00 87.44 139 ASN A N 1
ATOM 1124 C CA . ASN A 1 139 ? 32.105 10.950 -35.585 1.00 87.44 139 ASN A CA 1
ATOM 1125 C C . ASN A 1 139 ? 31.496 10.192 -36.763 1.00 87.44 139 ASN A C 1
ATOM 1127 O O . ASN A 1 139 ? 31.127 10.803 -37.768 1.00 87.44 139 ASN A O 1
ATOM 1131 N N . MET A 1 140 ? 31.414 8.872 -36.634 1.00 93.56 140 MET A N 1
ATOM 1132 C CA . MET A 1 140 ? 30.874 7.983 -37.653 1.00 93.56 140 MET A CA 1
ATOM 1133 C C . MET A 1 140 ? 29.708 7.202 -37.067 1.00 93.56 140 MET A C 1
ATOM 1135 O O . MET A 1 140 ? 29.836 6.640 -35.982 1.00 93.56 140 MET A O 1
ATOM 1139 N N . ASP A 1 141 ? 28.603 7.157 -37.800 1.00 93.31 141 ASP A N 1
ATOM 1140 C CA . ASP A 1 141 ? 27.449 6.328 -37.472 1.00 93.31 141 ASP A CA 1
ATOM 1141 C C . ASP A 1 141 ? 27.031 5.488 -38.686 1.00 93.31 141 ASP A C 1
ATOM 1143 O O . ASP A 1 141 ? 27.290 5.855 -39.836 1.00 93.31 141 ASP A O 1
ATOM 1147 N N . LEU A 1 142 ? 26.401 4.346 -38.428 1.00 93.69 142 LEU A N 1
ATOM 1148 C CA . LEU A 1 142 ? 25.864 3.452 -39.448 1.00 93.69 142 LEU A CA 1
ATOM 1149 C C . LEU A 1 142 ? 24.344 3.486 -39.383 1.00 93.69 142 LEU A C 1
ATOM 1151 O O . LEU A 1 142 ? 23.740 3.027 -38.417 1.00 93.69 142 LEU A O 1
ATOM 1155 N N . ILE A 1 143 ? 23.717 3.982 -40.444 1.00 91.94 143 ILE A N 1
ATOM 1156 C CA . ILE A 1 143 ? 22.260 4.028 -40.545 1.00 91.94 143 ILE A CA 1
ATOM 1157 C C . ILE A 1 143 ? 21.788 2.862 -41.406 1.00 91.94 143 ILE A C 1
ATOM 1159 O O . ILE A 1 143 ? 22.163 2.761 -42.576 1.00 91.94 143 ILE A O 1
ATOM 1163 N N . GLY A 1 144 ? 20.940 2.005 -40.837 1.00 90.50 144 GLY A N 1
ATOM 1164 C CA . GLY A 1 144 ? 20.228 0.955 -41.560 1.00 90.50 144 GLY A CA 1
ATOM 1165 C C . GLY A 1 144 ? 19.701 -0.160 -40.647 1.00 90.50 144 GLY A C 1
ATOM 1166 O O . GLY A 1 144 ? 19.815 -0.059 -39.423 1.00 90.50 144 GLY A O 1
ATOM 1167 N N . PRO A 1 145 ? 19.141 -1.233 -41.230 1.00 91.25 145 PRO A N 1
ATOM 1168 C CA . PRO A 1 145 ? 19.005 -1.475 -42.670 1.00 91.25 145 PRO A CA 1
ATOM 1169 C C . PRO A 1 145 ? 17.934 -0.590 -43.335 1.00 91.25 145 PRO A C 1
ATOM 1171 O O . PRO A 1 145 ? 16.917 -0.284 -42.718 1.00 91.25 145 PRO A O 1
ATOM 1174 N N . ILE A 1 146 ? 18.158 -0.179 -44.587 1.00 89.75 146 ILE A N 1
ATOM 1175 C CA . ILE A 1 146 ? 17.175 0.559 -45.401 1.00 89.75 146 ILE A CA 1
ATOM 1176 C C . ILE A 1 146 ? 16.396 -0.376 -46.337 1.00 89.75 146 ILE A C 1
ATOM 1178 O O . ILE A 1 146 ? 16.953 -1.338 -46.866 1.00 89.75 146 ILE A O 1
ATOM 1182 N N . ASP A 1 147 ? 15.122 -0.053 -46.561 1.00 88.94 147 ASP A N 1
ATOM 1183 C CA . ASP A 1 147 ? 14.231 -0.725 -47.511 1.00 88.94 147 ASP A CA 1
ATOM 1184 C C . ASP A 1 147 ? 13.424 0.345 -48.278 1.00 88.94 147 ASP A C 1
ATOM 1186 O O . ASP A 1 147 ? 12.760 1.165 -47.630 1.00 88.94 147 ASP A O 1
ATOM 1190 N N . PRO A 1 148 ? 13.493 0.412 -49.623 1.00 87.50 148 PRO A N 1
ATOM 1191 C CA . PRO A 1 148 ? 14.233 -0.467 -50.537 1.00 87.50 148 PRO A CA 1
ATOM 1192 C C . PRO A 1 148 ? 15.763 -0.305 -50.465 1.00 87.50 148 PRO A C 1
ATOM 1194 O O . PRO A 1 148 ? 16.256 0.768 -50.101 1.00 87.50 148 PRO A O 1
ATOM 1197 N N . PRO A 1 149 ? 16.534 -1.348 -50.840 1.00 88.19 149 PRO A N 1
ATOM 1198 C CA . PRO A 1 149 ? 17.982 -1.241 -50.957 1.00 88.19 149 PRO A CA 1
ATOM 1199 C C . PRO A 1 149 ? 18.366 -0.210 -52.024 1.00 88.19 149 PRO A C 1
ATOM 1201 O O . PRO A 1 149 ? 17.622 0.055 -52.973 1.00 88.19 149 PRO A O 1
ATOM 1204 N N . SER A 1 150 ? 19.565 0.359 -51.893 1.00 87.88 150 SER A N 1
ATOM 1205 C CA . SER A 1 150 ? 20.111 1.229 -52.937 1.00 87.88 150 SER A CA 1
ATOM 1206 C C . SER A 1 150 ? 20.251 0.481 -54.269 1.00 87.88 150 SER A C 1
ATOM 1208 O O . SER A 1 150 ? 20.307 -0.747 -54.312 1.00 87.88 150 SER A O 1
ATOM 1210 N N . SER A 1 151 ? 20.416 1.214 -55.371 1.00 86.44 151 SER A N 1
ATOM 1211 C CA . SER A 1 151 ? 20.584 0.630 -56.712 1.00 86.44 151 SER A CA 1
ATOM 1212 C C . SER A 1 151 ? 21.788 -0.318 -56.863 1.00 86.44 151 SER A C 1
ATOM 1214 O O . SER A 1 151 ? 21.895 -0.989 -57.882 1.00 86.44 151 SER A O 1
ATOM 1216 N N . LYS A 1 152 ? 22.706 -0.354 -55.885 1.00 88.62 152 LYS A N 1
ATOM 1217 C CA . LYS A 1 152 ? 23.860 -1.270 -55.822 1.00 88.62 152 LYS A CA 1
ATOM 1218 C C . LYS A 1 152 ? 23.737 -2.304 -54.693 1.00 88.62 152 LYS A C 1
ATOM 1220 O O . LYS A 1 152 ? 24.746 -2.818 -54.229 1.00 88.62 152 LYS A O 1
ATOM 1225 N N . GLU A 1 153 ? 22.522 -2.544 -54.202 1.00 86.38 153 GLU A N 1
ATOM 1226 C CA . GLU A 1 153 ? 22.211 -3.514 -53.141 1.00 86.38 153 GLU A CA 1
ATOM 1227 C C . GLU A 1 153 ? 22.816 -3.184 -51.760 1.00 86.38 153 GLU A C 1
ATOM 1229 O O . GLU A 1 153 ? 22.790 -3.999 -50.841 1.00 86.38 153 GLU A O 1
ATOM 1234 N N . HIS A 1 154 ? 23.321 -1.962 -51.554 1.00 88.12 154 HIS A N 1
ATOM 1235 C CA . HIS A 1 154 ? 23.720 -1.504 -50.220 1.00 88.12 154 HIS A CA 1
ATOM 1236 C C . HIS A 1 154 ? 22.490 -1.167 -49.369 1.00 88.12 154 HIS A C 1
ATOM 1238 O O . HIS A 1 154 ? 21.602 -0.445 -49.830 1.00 88.12 154 HIS A O 1
ATOM 1244 N N . ILE A 1 155 ? 22.493 -1.652 -48.123 1.00 92.44 155 ILE A N 1
ATOM 1245 C CA . ILE A 1 155 ? 21.413 -1.492 -47.132 1.00 92.44 155 ILE A CA 1
ATOM 1246 C C . ILE A 1 155 ? 21.816 -0.636 -45.919 1.00 92.44 155 ILE A C 1
ATOM 1248 O O . ILE A 1 155 ? 21.003 -0.426 -45.026 1.00 92.44 155 ILE A O 1
ATOM 1252 N N . PHE A 1 156 ? 23.049 -0.126 -45.880 1.00 93.44 156 PHE A N 1
ATOM 1253 C CA . PHE A 1 156 ? 23.532 0.775 -44.831 1.00 93.44 156 PHE A CA 1
ATOM 1254 C C . PHE A 1 156 ? 24.189 2.009 -45.449 1.00 93.44 156 PHE A C 1
ATOM 1256 O O . PHE A 1 156 ? 24.883 1.897 -46.463 1.00 93.44 156 PHE A O 1
ATOM 1263 N N . TYR A 1 157 ? 24.033 3.165 -44.805 1.00 89.31 157 TYR A N 1
ATOM 1264 C CA . TYR A 1 157 ? 24.817 4.365 -45.097 1.00 89.31 157 TYR A CA 1
ATOM 1265 C C . TYR A 1 15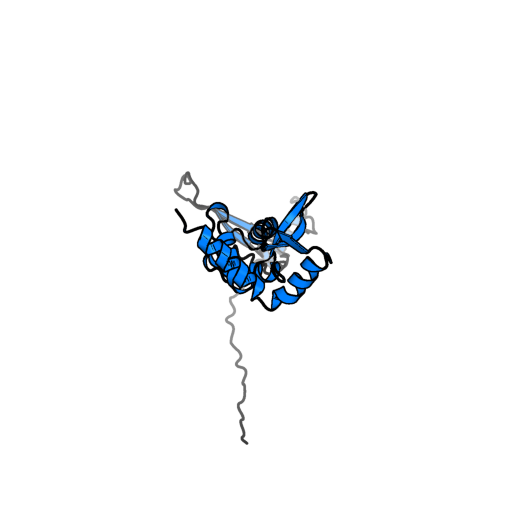7 ? 25.762 4.677 -43.939 1.00 89.31 157 TYR A C 1
ATOM 1267 O O . TYR A 1 157 ? 25.363 4.637 -42.775 1.00 89.31 157 TYR A O 1
ATOM 1275 N N . VAL A 1 158 ? 27.007 5.025 -44.272 1.00 91.50 158 VAL A N 1
ATOM 1276 C CA . VAL A 1 158 ? 27.969 5.581 -43.316 1.00 91.50 158 VAL A CA 1
ATOM 1277 C C . VAL A 1 158 ? 27.733 7.083 -43.236 1.00 91.50 158 VAL A C 1
ATOM 1279 O O . VAL A 1 158 ? 27.909 7.793 -44.227 1.00 91.50 158 VAL A O 1
ATOM 1282 N N . TRP A 1 159 ? 27.345 7.575 -42.065 1.00 89.31 159 TRP A N 1
ATOM 1283 C CA . TRP A 1 159 ? 27.192 8.999 -41.816 1.00 89.31 159 TRP A CA 1
ATOM 1284 C C . TRP A 1 159 ? 28.412 9.532 -41.075 1.00 89.31 159 TRP A C 1
ATOM 1286 O O . TRP A 1 159 ? 28.747 9.061 -39.992 1.00 89.31 159 TRP A O 1
ATOM 1296 N N . LEU A 1 160 ? 29.085 10.514 -41.674 1.00 89.38 160 LEU A N 1
ATOM 1297 C CA . LEU A 1 160 ? 30.252 11.171 -41.096 1.00 89.38 160 LEU A CA 1
ATOM 1298 C C . LEU A 1 160 ? 29.902 12.598 -40.697 1.00 89.38 160 LEU A C 1
ATOM 1300 O O . LEU A 1 160 ? 29.422 13.380 -41.518 1.00 89.38 160 LEU A O 1
ATOM 1304 N N . ILE A 1 161 ? 30.192 12.945 -39.446 1.00 84.94 161 ILE A N 1
ATOM 1305 C CA . ILE A 1 161 ? 30.043 14.298 -38.917 1.00 84.94 161 ILE A CA 1
ATOM 1306 C C . ILE A 1 161 ? 31.396 14.742 -38.370 1.00 84.94 161 ILE A C 1
ATOM 1308 O O . ILE A 1 161 ? 31.867 14.238 -37.348 1.00 84.94 161 ILE A O 1
ATOM 1312 N N . SER A 1 162 ? 32.011 15.723 -39.030 1.00 80.50 162 SER A N 1
ATOM 1313 C CA . SER A 1 162 ? 33.138 16.459 -38.455 1.00 80.50 162 SER A CA 1
ATOM 1314 C C . SER A 1 162 ? 32.577 17.556 -37.562 1.00 80.50 162 SER A C 1
ATOM 1316 O O . SER A 1 162 ? 31.894 18.465 -38.033 1.00 80.50 162 SER A O 1
ATOM 1318 N N . THR A 1 163 ? 32.872 17.501 -36.269 1.00 75.19 163 THR A N 1
ATOM 1319 C CA . THR A 1 163 ? 32.550 18.609 -35.367 1.00 75.19 163 THR A CA 1
ATOM 1320 C C . THR A 1 163 ? 33.565 19.717 -35.600 1.00 75.19 163 THR A C 1
ATOM 1322 O O . THR A 1 163 ? 34.742 19.507 -35.338 1.00 75.19 163 THR A O 1
ATOM 1325 N N . LEU A 1 164 ? 33.143 20.880 -36.102 1.00 71.62 164 LEU A N 1
ATOM 1326 C CA . LEU A 1 164 ? 33.990 22.073 -36.152 1.00 71.62 164 LEU A CA 1
ATOM 1327 C C . LEU A 1 164 ? 33.524 23.059 -35.085 1.00 71.62 164 LEU A C 1
ATOM 1329 O O . LEU A 1 164 ? 32.353 23.442 -35.027 1.00 71.62 164 LEU A O 1
ATOM 1333 N N . GLY A 1 165 ? 34.455 23.491 -34.244 1.00 58.09 165 GLY A N 1
ATOM 1334 C CA . GLY A 1 165 ? 34.244 24.612 -33.355 1.00 58.09 165 GLY A CA 1
ATOM 1335 C C . GLY A 1 165 ? 34.089 25.910 -34.134 1.00 58.09 165 GLY A C 1
ATOM 1336 O O . GLY A 1 165 ? 35.065 26.418 -34.671 1.00 58.09 165 GLY A O 1
ATOM 1337 N N . GLY A 1 166 ? 32.880 26.470 -34.189 1.00 57.00 166 GLY A N 1
ATOM 1338 C CA . GLY A 1 166 ? 32.640 27.784 -34.780 1.00 57.00 166 GLY A CA 1
ATOM 1339 C C . GLY A 1 166 ? 33.448 28.882 -34.085 1.00 57.00 166 GLY A C 1
ATOM 1340 O O . GLY A 1 166 ? 33.009 29.435 -33.081 1.00 57.00 166 GLY A O 1
ATOM 1341 N N . ALA A 1 167 ? 34.622 29.177 -34.637 1.00 48.78 167 ALA A N 1
ATOM 1342 C CA . ALA A 1 167 ? 35.277 30.477 -34.646 1.00 48.78 167 ALA A CA 1
ATOM 1343 C C . ALA A 1 167 ? 36.394 30.452 -35.707 1.00 48.78 167 ALA A C 1
ATOM 1345 O O . ALA A 1 167 ? 37.576 30.529 -35.378 1.00 48.78 167 ALA A O 1
ATOM 1346 N N . CYS A 1 168 ? 36.034 30.369 -36.995 1.00 47.28 168 CYS A N 1
ATOM 1347 C CA . CYS A 1 168 ? 36.923 30.870 -38.046 1.00 47.28 168 CYS A CA 1
ATOM 1348 C C . CYS A 1 168 ? 37.132 32.368 -37.778 1.00 47.28 168 CYS A C 1
ATOM 1350 O O . CYS A 1 168 ? 36.295 33.186 -38.149 1.00 47.28 168 CYS A O 1
ATOM 1352 N N . LYS A 1 169 ? 38.196 32.728 -37.054 1.00 47.72 169 LYS A N 1
ATOM 1353 C CA . LYS A 1 169 ? 38.513 34.128 -36.735 1.00 47.72 169 LYS A CA 1
ATOM 1354 C C . LYS A 1 169 ? 39.208 34.872 -37.875 1.00 47.72 169 LYS A C 1
ATOM 1356 O O . LYS A 1 169 ? 39.378 36.080 -37.764 1.00 47.72 169 LYS A O 1
ATOM 1361 N N . GLU A 1 170 ? 39.564 34.205 -38.970 1.00 48.09 170 GLU A N 1
ATOM 1362 C CA . GLU A 1 170 ? 40.209 34.857 -40.112 1.00 48.09 170 GLU A CA 1
ATOM 1363 C C . GLU A 1 170 ? 39.413 34.633 -41.406 1.00 48.09 170 GLU A C 1
ATOM 1365 O O . GLU A 1 170 ? 39.232 33.485 -41.821 1.00 48.09 170 GLU A O 1
ATOM 1370 N N . PRO A 1 171 ? 38.940 35.707 -42.070 1.00 46.66 171 PRO A N 1
ATOM 1371 C CA . PRO A 1 171 ? 38.426 35.609 -43.426 1.00 46.66 171 PRO A CA 1
ATOM 1372 C C . PRO A 1 171 ? 39.573 35.203 -44.359 1.00 46.66 171 PRO A C 1
ATOM 1374 O O . PRO A 1 171 ? 40.575 35.913 -44.466 1.00 46.66 171 PRO A O 1
ATOM 1377 N N . LEU A 1 172 ? 39.430 34.074 -45.054 1.00 53.66 172 LEU A N 1
ATOM 1378 C CA . LEU A 1 172 ? 40.326 33.735 -46.157 1.00 53.66 172 LEU A CA 1
ATOM 1379 C C . LEU A 1 172 ? 40.111 34.757 -47.289 1.00 53.66 172 LEU A C 1
ATOM 1381 O O . LEU A 1 172 ? 38.971 34.943 -47.724 1.00 53.66 172 LEU A O 1
ATOM 1385 N N . PRO A 1 173 ? 41.161 35.452 -47.767 1.00 48.81 173 PRO A N 1
ATOM 1386 C CA . PRO A 1 173 ? 41.015 36.415 -48.848 1.00 48.81 173 PRO A CA 1
ATOM 1387 C C . PRO A 1 173 ? 40.623 35.697 -50.144 1.00 48.81 173 PRO A C 1
ATOM 1389 O O . PRO A 1 173 ? 41.204 34.665 -50.498 1.00 48.81 173 PRO A O 1
ATOM 1392 N N . ALA A 1 174 ? 39.647 36.270 -50.853 1.00 49.72 174 ALA A N 1
ATOM 1393 C CA . ALA A 1 174 ? 39.138 35.743 -52.112 1.00 49.72 174 ALA A CA 1
ATOM 1394 C C . ALA A 1 174 ? 40.264 35.571 -53.160 1.00 49.72 174 ALA A C 1
ATOM 1396 O O . ALA A 1 174 ? 41.180 36.406 -53.237 1.00 49.72 174 ALA A O 1
ATOM 1397 N N . PRO A 1 175 ? 40.228 34.493 -53.964 1.00 45.41 175 PRO A N 1
ATOM 1398 C CA . PRO A 1 175 ? 41.215 34.255 -55.010 1.00 45.41 175 PRO A CA 1
ATOM 1399 C C . PRO A 1 175 ? 41.067 35.311 -56.113 1.00 45.41 175 PRO A C 1
ATOM 1401 O O . PRO A 1 175 ? 39.965 35.565 -56.592 1.00 45.41 175 PRO A O 1
ATOM 1404 N N . GLY A 1 176 ? 42.175 35.948 -56.502 1.00 50.44 176 GLY A N 1
ATOM 1405 C CA . GLY A 1 176 ? 42.146 36.969 -57.555 1.00 50.44 176 GLY A CA 1
ATOM 1406 C C . GLY A 1 176 ? 43.475 37.661 -57.858 1.00 50.44 176 GLY A C 1
ATOM 1407 O O . GLY A 1 176 ? 43.688 38.074 -58.993 1.00 50.44 176 GLY A O 1
ATOM 1408 N N . ASN A 1 177 ? 44.414 37.734 -56.905 1.00 51.06 177 ASN A N 1
ATOM 1409 C CA . ASN A 1 177 ? 45.709 38.386 -57.139 1.00 51.06 177 ASN A CA 1
ATOM 1410 C C . ASN A 1 177 ? 46.864 37.382 -56.984 1.00 51.06 177 ASN A C 1
ATOM 1412 O O . ASN A 1 177 ? 46.884 36.595 -56.039 1.00 51.06 177 ASN A O 1
ATOM 1416 N N . ARG A 1 178 ? 47.865 37.439 -57.881 1.00 51.53 178 ARG A N 1
ATOM 1417 C CA . ARG A 1 178 ? 49.039 36.525 -57.922 1.00 51.53 178 ARG A CA 1
ATOM 1418 C C . ARG A 1 178 ? 49.868 36.501 -56.630 1.00 51.53 178 ARG A C 1
ATOM 1420 O O . ARG A 1 178 ? 50.589 35.545 -56.363 1.00 51.53 178 ARG A O 1
ATOM 1427 N N . SER A 1 179 ? 49.769 37.549 -55.816 1.00 53.00 179 SER A N 1
ATOM 1428 C CA . SER A 1 179 ? 50.340 37.622 -54.465 1.00 53.00 179 SER A CA 1
ATOM 1429 C C . SER A 1 179 ? 49.714 36.608 -53.501 1.00 53.00 179 SER A C 1
ATOM 1431 O O . SER A 1 179 ? 50.372 36.127 -52.582 1.00 53.00 179 SER A O 1
ATOM 1433 N N . ASN A 1 180 ? 48.450 36.260 -53.728 1.00 47.31 180 ASN A N 1
ATOM 1434 C CA . ASN A 1 180 ? 47.636 35.437 -52.846 1.00 47.31 180 ASN A CA 1
ATOM 1435 C C . ASN A 1 180 ? 47.958 33.955 -53.098 1.00 47.31 180 ASN A C 1
ATOM 1437 O O . ASN A 1 180 ? 48.108 33.192 -52.152 1.00 47.31 180 ASN A O 1
ATOM 1441 N N . GLU A 1 181 ? 48.186 33.580 -54.362 1.00 48.41 181 GLU A N 1
ATOM 1442 C CA . GLU A 1 181 ? 48.577 32.226 -54.787 1.00 48.41 181 GLU A CA 1
ATOM 1443 C C . GLU A 1 181 ? 49.941 31.784 -54.230 1.00 48.41 181 GLU A C 1
ATOM 1445 O O . GLU A 1 181 ? 50.088 30.630 -53.830 1.00 48.41 181 GLU A O 1
ATOM 1450 N N . ARG A 1 182 ? 50.931 32.690 -54.111 1.00 47.62 182 ARG A N 1
ATOM 1451 C CA . ARG A 1 182 ? 52.207 32.371 -53.428 1.00 47.62 182 ARG A CA 1
ATOM 1452 C C . ARG A 1 182 ? 52.007 32.040 -51.950 1.00 47.62 182 ARG A C 1
ATOM 1454 O O . ARG A 1 182 ? 52.655 31.129 -51.445 1.00 47.62 182 ARG A O 1
ATOM 1461 N N . ARG A 1 183 ? 51.082 32.737 -51.282 1.00 45.44 183 ARG A N 1
ATOM 1462 C CA . ARG A 1 183 ? 50.790 32.541 -49.856 1.00 45.44 183 ARG A CA 1
ATOM 1463 C C . ARG A 1 183 ? 50.011 31.250 -49.582 1.00 45.44 183 ARG A C 1
ATOM 1465 O O . ARG A 1 183 ? 50.186 30.674 -48.514 1.00 45.44 183 ARG A O 1
ATOM 1472 N N . TYR A 1 184 ? 49.197 30.787 -50.535 1.00 46.38 184 TYR A N 1
ATOM 1473 C CA . TYR A 1 184 ? 48.602 29.445 -50.496 1.00 46.38 184 TYR A CA 1
ATOM 1474 C C . TYR A 1 184 ? 49.683 28.367 -50.668 1.00 46.38 184 TYR A C 1
ATOM 1476 O O . TYR A 1 184 ? 49.807 27.486 -49.824 1.00 46.38 184 TYR A O 1
ATOM 1484 N N . ARG A 1 185 ? 50.567 28.512 -51.666 1.00 40.88 185 ARG A N 1
ATOM 1485 C CA . ARG A 1 185 ? 51.617 27.520 -51.959 1.00 40.88 185 ARG A CA 1
ATOM 1486 C C . ARG A 1 185 ? 52.625 27.333 -50.815 1.00 40.88 185 ARG A C 1
ATOM 1488 O O . ARG A 1 185 ? 53.022 26.205 -50.549 1.00 40.88 185 ARG A O 1
ATOM 1495 N N . GLU A 1 186 ? 53.011 28.402 -50.113 1.00 46.44 186 GLU A N 1
ATOM 1496 C CA . GLU A 1 186 ? 53.888 28.314 -48.928 1.00 46.44 186 GLU A CA 1
ATOM 1497 C C . GLU A 1 186 ? 53.196 27.695 -47.701 1.00 46.44 186 GLU A C 1
ATOM 1499 O O . GLU A 1 186 ? 53.846 26.992 -46.929 1.00 46.44 186 GLU A O 1
ATOM 1504 N N . LYS A 1 187 ? 51.883 27.907 -47.521 1.00 44.72 187 LYS A N 1
ATOM 1505 C CA . LYS A 1 187 ? 51.118 27.301 -46.417 1.00 44.72 187 LYS A CA 1
ATOM 1506 C C . LYS A 1 187 ? 50.819 25.816 -46.653 1.00 44.72 187 LYS A C 1
ATOM 1508 O O . LYS A 1 187 ? 50.882 25.039 -45.700 1.00 44.72 187 LYS A O 1
ATOM 1513 N N . ASP A 1 188 ? 50.579 25.420 -47.901 1.00 42.69 188 ASP A N 1
ATOM 1514 C CA . ASP A 1 188 ? 50.336 24.023 -48.283 1.00 42.69 188 ASP A CA 1
ATOM 1515 C C . ASP A 1 188 ? 51.623 23.176 -48.213 1.00 42.69 188 ASP A C 1
ATOM 1517 O O . ASP A 1 188 ? 51.600 22.033 -47.751 1.00 42.69 188 ASP A O 1
ATOM 1521 N N . LEU A 1 189 ? 52.777 23.757 -48.577 1.00 42.47 189 LEU A N 1
ATOM 1522 C CA . LEU A 1 189 ? 54.096 23.119 -48.422 1.00 42.47 189 LEU A CA 1
ATOM 1523 C C . LEU A 1 189 ? 54.507 22.951 -46.947 1.00 42.47 189 LEU A C 1
ATOM 1525 O O . LEU A 1 189 ? 55.224 22.011 -46.620 1.00 42.47 189 LEU A O 1
ATOM 1529 N N . ALA A 1 190 ? 54.035 23.817 -46.043 1.00 42.81 190 ALA A N 1
ATOM 1530 C CA . ALA A 1 190 ? 54.283 23.682 -44.604 1.00 42.81 190 ALA A CA 1
ATOM 1531 C C . ALA A 1 190 ? 53.390 22.620 -43.926 1.00 42.81 190 ALA A C 1
ATOM 1533 O O . ALA A 1 190 ? 53.724 22.138 -42.845 1.00 42.81 190 ALA A O 1
ATOM 1534 N N . THR A 1 191 ? 52.264 22.240 -44.544 1.00 46.78 191 THR A N 1
ATOM 1535 C CA . THR A 1 191 ? 51.327 21.227 -44.018 1.00 46.78 191 THR A CA 1
ATOM 1536 C C . THR A 1 191 ? 51.573 19.823 -44.572 1.00 46.78 191 THR A C 1
ATOM 1538 O O . THR A 1 191 ? 51.172 18.847 -43.940 1.00 46.78 191 THR A O 1
ATOM 1541 N N . THR A 1 192 ? 52.319 19.685 -45.673 1.00 38.25 192 THR A N 1
ATOM 1542 C CA . THR A 1 192 ? 52.834 18.393 -46.166 1.00 38.25 192 THR A CA 1
ATOM 1543 C C . THR A 1 192 ? 54.143 18.001 -45.465 1.00 38.25 192 THR A C 1
ATOM 1545 O O . THR A 1 192 ? 55.145 17.660 -46.082 1.00 38.25 192 THR A O 1
ATOM 1548 N N . GLY A 1 193 ? 54.151 18.043 -44.132 1.00 35.25 193 GLY A N 1
ATOM 1549 C CA . GLY A 1 193 ? 55.189 17.400 -43.331 1.00 35.25 193 GLY A CA 1
ATOM 1550 C C . GLY A 1 193 ? 54.875 15.914 -43.183 1.00 35.25 193 GLY A C 1
ATOM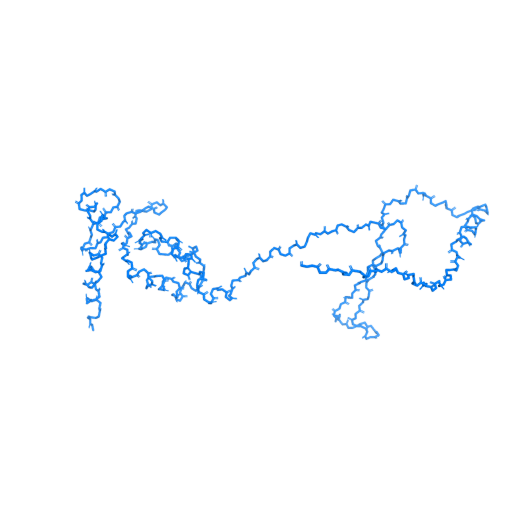 1551 O O . GLY A 1 193 ? 54.037 15.543 -42.362 1.00 35.25 193 GLY A O 1
ATOM 1552 N N . GLU A 1 194 ? 55.536 15.065 -43.970 1.00 44.06 194 GLU A N 1
ATOM 1553 C CA . GLU A 1 194 ? 55.550 13.612 -43.784 1.00 44.06 194 GLU A CA 1
ATOM 1554 C C . GLU A 1 194 ? 55.895 13.271 -42.321 1.00 44.06 194 GLU A C 1
ATOM 1556 O O . GLU A 1 194 ? 57.032 13.443 -41.872 1.00 44.06 194 GLU A O 1
ATOM 1561 N N . LYS A 1 195 ? 54.928 12.776 -41.539 1.00 36.59 195 LYS A N 1
ATOM 1562 C CA . LYS A 1 195 ? 55.230 12.233 -40.208 1.00 36.59 195 LYS A CA 1
ATOM 1563 C C . LYS A 1 195 ? 55.815 10.831 -40.363 1.00 36.59 195 LYS A C 1
ATOM 1565 O O . LYS A 1 195 ? 55.086 9.859 -40.544 1.00 36.59 195 LYS A O 1
ATOM 1570 N N . LYS A 1 196 ? 57.145 10.732 -40.247 1.00 35.59 196 LYS A N 1
ATOM 1571 C CA . LYS A 1 196 ? 57.848 9.470 -39.968 1.00 35.59 196 LYS A CA 1
ATOM 1572 C C . LYS A 1 196 ? 57.268 8.834 -38.701 1.00 35.59 196 LYS A C 1
ATOM 1574 O O . LYS A 1 196 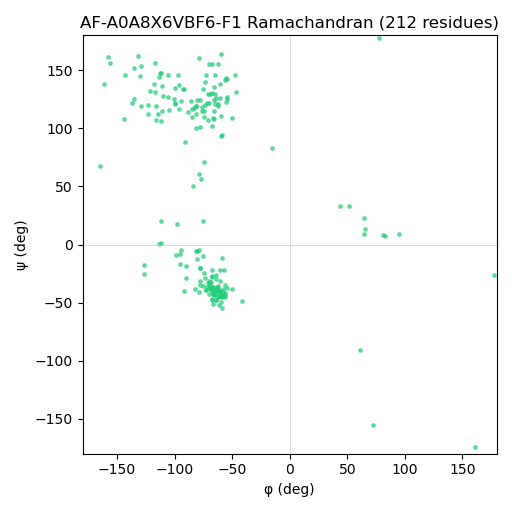? 57.217 9.469 -37.649 1.00 35.59 196 LYS A O 1
ATOM 1579 N N . VAL A 1 197 ? 56.864 7.570 -38.809 1.00 38.75 197 VAL A N 1
ATOM 1580 C CA . VAL A 1 197 ? 56.490 6.719 -37.673 1.00 38.75 197 VAL A CA 1
ATOM 1581 C C . VAL A 1 197 ? 57.739 6.485 -36.820 1.00 38.75 197 VAL A C 1
ATOM 1583 O O . VAL A 1 197 ? 58.662 5.792 -37.238 1.00 38.75 197 VAL A O 1
ATOM 1586 N N . GLY A 1 198 ? 57.784 7.104 -35.640 1.00 32.84 198 GLY A N 1
ATOM 1587 C CA . GLY A 1 198 ? 58.804 6.858 -34.625 1.00 32.84 198 GLY A CA 1
ATOM 1588 C C . GLY A 1 198 ? 58.379 5.714 -33.708 1.00 32.84 198 GLY A C 1
ATOM 1589 O O . GLY A 1 198 ? 57.407 5.837 -32.967 1.00 32.84 198 GLY A O 1
ATOM 1590 N N . THR A 1 199 ? 59.108 4.604 -33.767 1.00 36.06 199 THR A N 1
ATOM 1591 C CA . THR A 1 199 ? 59.044 3.479 -32.827 1.00 36.06 199 THR A CA 1
ATOM 1592 C C . THR A 1 199 ? 59.447 3.933 -31.422 1.00 36.06 199 THR A C 1
ATOM 1594 O O . THR A 1 199 ? 60.556 4.427 -31.226 1.00 36.06 199 THR A O 1
ATOM 1597 N N . GLY A 1 200 ? 58.547 3.779 -30.448 1.00 31.62 200 GLY A N 1
ATOM 1598 C CA . GLY A 1 200 ? 58.790 4.119 -29.045 1.00 31.62 200 GLY A CA 1
ATOM 1599 C C . GLY A 1 200 ? 59.555 3.023 -28.303 1.00 31.62 200 GLY A C 1
ATOM 1600 O O . GLY A 1 200 ? 59.023 1.942 -28.059 1.00 31.62 200 GLY A O 1
ATOM 1601 N N . GLU A 1 201 ? 60.790 3.333 -27.920 1.00 33.22 201 GLU A N 1
ATOM 1602 C CA . GLU A 1 201 ? 61.610 2.586 -26.965 1.00 33.22 201 GLU A CA 1
ATOM 1603 C C . GLU A 1 201 ? 61.027 2.758 -25.547 1.00 33.22 201 GLU A C 1
ATOM 1605 O O . GLU A 1 201 ? 60.871 3.881 -25.055 1.00 33.22 201 GLU A O 1
ATOM 1610 N N . LYS A 1 202 ? 60.668 1.649 -24.887 1.00 34.25 202 LYS A N 1
ATOM 1611 C CA . LYS A 1 202 ? 60.237 1.638 -23.481 1.00 34.25 202 LYS A CA 1
ATOM 1612 C C . LYS A 1 202 ? 61.456 1.844 -22.584 1.00 34.25 202 LYS A C 1
ATOM 1614 O O . LYS A 1 202 ? 62.358 1.014 -22.585 1.00 34.25 202 LYS A O 1
ATOM 1619 N N . ARG A 1 203 ? 61.450 2.909 -21.778 1.00 31.94 203 ARG A N 1
ATOM 1620 C CA . ARG A 1 203 ? 62.361 3.039 -20.635 1.00 31.94 203 ARG A CA 1
ATOM 1621 C C . ARG A 1 203 ? 61.801 2.262 -19.450 1.00 31.94 203 ARG A C 1
ATOM 1623 O O . ARG A 1 203 ? 60.692 2.521 -18.989 1.00 31.94 203 ARG A O 1
ATOM 1630 N N . GLU A 1 204 ? 62.597 1.296 -19.02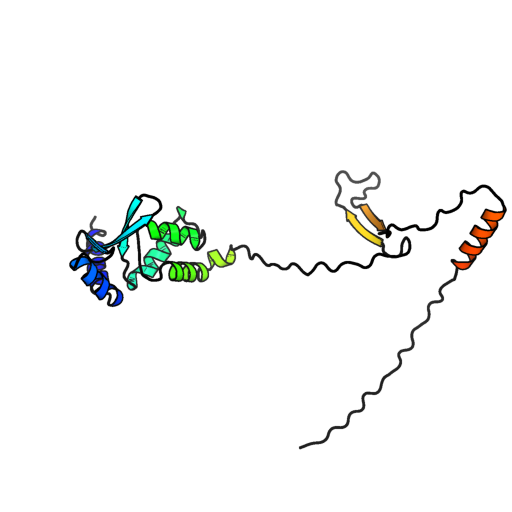7 1.00 32.91 204 GLU A N 1
ATOM 1631 C CA . GLU A 1 204 ? 62.462 0.458 -17.845 1.00 32.91 204 GLU A CA 1
ATOM 1632 C C . GLU A 1 204 ? 62.741 1.305 -16.592 1.00 32.91 204 GLU A C 1
ATOM 1634 O O . GLU A 1 204 ? 63.719 2.053 -16.542 1.00 32.91 204 GLU A O 1
ATOM 1639 N N . GLY A 1 205 ? 61.834 1.253 -15.617 1.00 32.81 205 GLY A N 1
ATOM 1640 C CA . GLY A 1 205 ? 61.971 1.909 -14.320 1.00 32.81 205 GLY A CA 1
ATOM 1641 C C . GLY A 1 205 ? 62.028 0.852 -13.227 1.00 32.81 205 GLY A C 1
ATOM 1642 O O . GLY A 1 205 ? 61.017 0.219 -12.939 1.00 32.81 205 GLY A O 1
ATOM 1643 N N . ASP A 1 206 ? 63.223 0.675 -12.668 1.00 33.72 206 ASP A N 1
ATOM 1644 C CA . ASP A 1 206 ? 63.556 -0.189 -11.535 1.00 33.72 206 ASP A CA 1
ATOM 1645 C C . ASP A 1 206 ? 62.701 0.110 -10.290 1.00 33.72 206 ASP A C 1
ATOM 1647 O O . ASP A 1 206 ? 62.782 1.202 -9.723 1.00 33.72 206 ASP A O 1
ATOM 1651 N N . GLU A 1 207 ? 61.978 -0.895 -9.782 1.00 35.91 207 GLU A N 1
ATOM 1652 C CA . GLU A 1 207 ? 61.444 -0.898 -8.416 1.00 35.91 207 GLU A CA 1
ATOM 1653 C C . GLU A 1 207 ? 62.156 -1.974 -7.586 1.00 35.91 207 GLU A C 1
ATOM 1655 O O . GLU A 1 207 ? 62.007 -3.183 -7.766 1.00 35.91 207 GLU A O 1
ATOM 1660 N N . LYS A 1 208 ? 63.026 -1.491 -6.697 1.00 37.88 208 LYS A N 1
ATOM 1661 C CA . LYS A 1 208 ? 63.988 -2.272 -5.923 1.00 37.88 208 LYS A CA 1
ATOM 1662 C C . LYS A 1 208 ? 63.323 -2.832 -4.666 1.00 37.88 208 LYS A C 1
ATOM 1664 O O . LYS A 1 208 ? 63.069 -2.116 -3.701 1.00 37.88 208 LYS A O 1
ATOM 1669 N N . SER A 1 209 ? 63.125 -4.143 -4.653 1.00 39.59 209 SER A N 1
ATOM 1670 C CA . SER A 1 209 ? 62.774 -4.941 -3.480 1.00 39.59 209 SER A CA 1
ATOM 1671 C C . SER A 1 209 ? 63.844 -4.859 -2.380 1.00 39.59 209 SER A C 1
ATOM 1673 O O . SER A 1 209 ? 65.003 -5.211 -2.613 1.00 39.59 209 SER A O 1
ATOM 1675 N N . ARG A 1 210 ? 63.448 -4.504 -1.152 1.00 37.53 210 ARG A N 1
ATOM 1676 C CA . ARG A 1 210 ? 64.124 -4.914 0.092 1.00 37.53 210 ARG A CA 1
ATOM 1677 C C . ARG A 1 210 ? 63.080 -5.138 1.184 1.00 37.53 210 ARG A C 1
ATOM 1679 O O . ARG A 1 210 ? 62.508 -4.185 1.699 1.00 37.53 210 ARG A O 1
ATOM 1686 N N . GLY A 1 211 ? 62.856 -6.402 1.533 1.00 35.38 211 GLY A N 1
ATOM 1687 C CA . GLY A 1 211 ? 62.163 -6.779 2.762 1.00 35.38 211 GLY A CA 1
ATOM 1688 C C . GLY A 1 211 ? 63.082 -6.699 3.983 1.00 35.38 211 GLY A C 1
ATOM 1689 O O . GLY A 1 211 ? 64.306 -6.759 3.840 1.00 35.38 211 GLY A O 1
ATOM 1690 N N . ARG A 1 212 ? 62.483 -6.623 5.178 1.00 36.31 212 ARG A N 1
ATOM 1691 C CA . ARG A 1 212 ? 62.997 -7.284 6.385 1.00 36.31 212 ARG A CA 1
ATOM 1692 C C . ARG A 1 212 ? 61.918 -7.408 7.465 1.00 36.31 212 ARG A C 1
ATOM 1694 O O . ARG A 1 212 ? 61.157 -6.477 7.698 1.00 36.31 212 ARG A O 1
ATOM 1701 N N . GLU A 1 213 ? 61.919 -8.586 8.077 1.00 39.44 213 GLU A N 1
ATOM 1702 C CA . GLU A 1 213 ? 61.144 -9.085 9.217 1.00 39.44 213 GLU A CA 1
ATOM 1703 C C . GLU A 1 213 ? 61.095 -8.140 10.430 1.00 39.44 213 GLU A C 1
ATOM 1705 O O . GLU A 1 213 ? 62.113 -7.542 10.790 1.00 39.44 213 GLU A O 1
ATOM 1710 N N . LYS A 1 214 ? 59.966 -8.123 11.145 1.00 42.62 214 LYS A N 1
ATOM 1711 C CA . LYS A 1 214 ? 59.730 -8.901 12.379 1.00 42.62 214 LYS A CA 1
ATOM 1712 C C . LYS A 1 214 ? 58.270 -8.797 12.810 1.00 42.62 214 LYS A C 1
ATOM 1714 O O . LYS A 1 214 ? 57.669 -7.732 12.560 1.00 42.62 214 LYS A O 1
#

pLDDT: mean 75.17, std 20.88, range [31.62, 95.56]

Foldseek 3Di:
DPPVVVVVVVQLVLQCPQPLCVVVVVCQVVVHAQWHDDPSFIWGWDDDPHDTATATEHGPVCLVVLLCCLCVPPVNPLPALPSSLVVNVRHHDDPCSSVVSNVSSVPDPVSVVPDDPPPPPPDPPDDDDADADWPPDKDWDKDAQDPPAPPVRHRIDIDIDTRHDPDPVDDQDDPDDPVSVVVVVVVVVVVPPPDDDDDDDDDDDDDDDDDDDD

Mean predicted aligned error: 17.83 Å

InterPro domains:
  IPR041588 Integrase zinc-binding domain [PF17921] (58-115)

Nearest PDB structures (foldseek):
  7q5b-assembly1_A  TM=6.236E-01  e=7.439E-05  Saccharomyces cerevisiae S288C
  7q5b-assembly1_B  TM=4.784E-01  e=1.566E-05  Saccharomyces cerevisiae S288C

Organism: Trichonephila clavipes (NCBI:txid2585209)

Solvent-accessible surface area (backbone atoms only — not comparable to full-atom values): 13637 Å² total; per-residue (Å²): 138,72,74,69,61,66,51,54,62,53,51,40,53,51,42,67,68,25,73,88,39,52,64,52,53,49,27,23,75,71,64,41,79,54,32,37,72,57,99,81,39,58,29,35,60,46,74,62,95,85,47,81,38,67,15,40,54,55,32,80,90,50,47,63,58,54,52,46,54,50,36,70,33,87,93,32,67,62,64,47,43,68,57,38,45,57,60,44,57,65,49,38,40,52,92,62,48,71,59,52,40,42,55,52,47,68,69,32,64,68,41,59,74,67,50,82,76,83,71,80,81,66,71,80,83,74,82,76,84,74,40,92,45,82,72,71,44,71,48,74,47,78,51,66,82,49,84,79,54,45,101,81,70,48,36,66,46,81,46,78,46,61,56,63,56,92,68,86,85,66,86,78,78,77,91,85,52,78,73,54,57,54,56,51,55,57,53,53,62,67,68,68,64,82,80,76,88,75,84,82,81,83,82,86,78,90,80,83,88,79,89,83,90,133

Sequence (214 aa):
MDKGIMVADSFRSEQECCAELALVWKYAKEGKGNYYEVDGYLFRRDKILVESIGQLVIPKCRRTEVLKLAHTSVFSSHMGPKKTLERIKYSFFWEGLRADVKKFCESCKECQLTRSVRIKDRSLITPMARPELPFEVVNMDLIGPIDPPSSKEHIFYVWLISTLGGACKEPLPAPGNRSNERRYREKDLATTGEKKVGTGEKREGDEKSRGREK